Protein AF-A0A831NGS7-F1 (afdb_monomer_lite)

Radius of gyration: 24.62 Å; chains: 1; bounding box: 63×30×90 Å

Foldseek 3Di:
DDDDDDDDDDDDDDDDQDDWDKDWDDDDFDDQDPVLCVVLVDDDVVLVVVLVPDDCQVVLVVLLVVLCVVVVDDDAWDWDADPLDITITHTDRDPVVVVVSVVVVLSSVQSSLQSSLLVLLVVVVWDWDWDWDQDPNDTWIKIWTWHCPDPAFIWIWMWTADSVRDIDIDTDGDQDPVVVSNSVSSSCSSCSSSSHDDDDDDDDDDDDHDDPPHGDDDPPPDD

Secondary structure (DSSP, 8-state):
-----S--------PPPPPPPPP----PPPPP-HHHHHHHT---HHHHHHHHH---HHHHHHHHHHHHHHHT--SSPEEEEETTEEEEE---SSHHHHHHHHHHHHHHHHHHHHHHHHHHHHHTT-EEEEEEEEETTEEEEEEEEEEESSSS-EEEEEEEE-TTS-EEEEEE--S-HHHHHHHHHHHHHHHHHTT-----S-------PPPTT-----SSS--

pLDDT: mean 71.06, std 18.3, range [28.17, 92.5]

Sequence (223 aa):
MPCNIGYKNITRIRVAPKLPQEFKEKVKAPKIDKTLLDNMGVEDTVFIDWLTGLDINPLFEEALNRTLRAIGYTGNAKFQISNGELAIKAQFMTPKEKQQLETAAKNVGERFQIEVLAIIAQLLDYTTMTSNKVI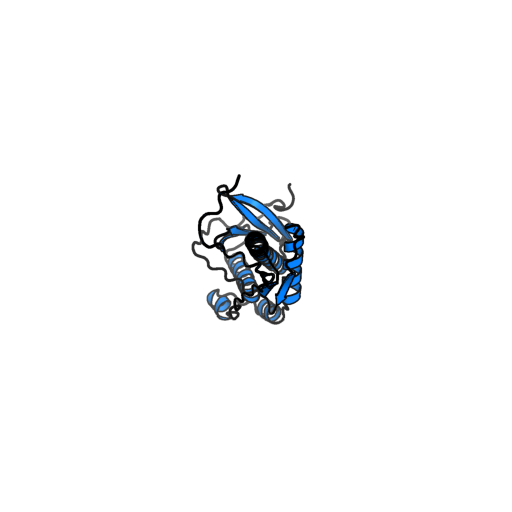GGKKTTIVEGEKNESADVHRYLSVAVGSNGNGVLTFEHFESKSVLKEERAKLMLLAQKFGIKIRFSEEHESGQPIATGVEHHDFLKQR

Structure (mmCIF, N/CA/C/O backbone):
data_AF-A0A831NGS7-F1
#
_entry.id   AF-A0A831NGS7-F1
#
loop_
_atom_site.group_PDB
_atom_site.id
_atom_site.type_symbol
_atom_site.label_atom_id
_atom_site.label_alt_id
_atom_site.label_comp_id
_atom_site.label_asym_id
_atom_site.label_entity_id
_atom_site.label_seq_id
_atom_site.pdbx_PDB_ins_code
_atom_site.Cartn_x
_atom_site.Cartn_y
_atom_site.Cartn_z
_atom_site.occupancy
_atom_site.B_iso_or_equiv
_atom_site.auth_seq_id
_atom_site.auth_comp_id
_atom_site.auth_asym_id
_atom_site.auth_atom_id
_atom_site.pdbx_PDB_model_num
ATOM 1 N N . MET A 1 1 ? -20.033 10.551 65.887 1.00 42.84 1 MET A N 1
ATOM 2 C CA . MET A 1 1 ? -21.466 10.265 65.646 1.00 42.84 1 MET A CA 1
ATOM 3 C C . MET A 1 1 ? -21.934 11.113 64.471 1.00 42.84 1 MET A C 1
ATOM 5 O O . MET A 1 1 ? -21.678 12.310 64.514 1.00 42.84 1 MET A O 1
ATOM 9 N N . PRO A 1 2 ? -22.543 10.550 63.415 1.00 43.62 2 PRO A N 1
ATOM 10 C CA . PRO A 1 2 ? -23.114 11.367 62.348 1.00 43.62 2 PRO A CA 1
ATOM 11 C C . PRO A 1 2 ? -24.380 12.084 62.852 1.00 43.62 2 PRO A C 1
ATOM 13 O O . PRO A 1 2 ? -25.226 11.472 63.500 1.00 43.62 2 PRO A O 1
ATOM 16 N N . CYS A 1 3 ? -24.477 13.387 62.584 1.00 46.12 3 CYS A N 1
ATOM 17 C CA . CYS A 1 3 ? -25.572 14.266 63.003 1.00 46.12 3 CYS A CA 1
ATOM 18 C C . CYS A 1 3 ? -26.795 14.092 62.075 1.00 46.12 3 CYS A C 1
ATOM 20 O O . CYS A 1 3 ? -26.639 14.108 60.855 1.00 46.12 3 CYS A O 1
ATOM 22 N N . ASN A 1 4 ? -27.999 13.919 62.639 1.00 51.66 4 ASN A N 1
ATOM 23 C CA . ASN A 1 4 ? -29.274 13.751 61.919 1.00 51.66 4 ASN A CA 1
ATOM 24 C C . ASN A 1 4 ? -30.192 14.964 62.174 1.00 51.66 4 ASN A C 1
ATOM 26 O O . ASN A 1 4 ? -31.159 14.865 62.926 1.00 51.66 4 ASN A O 1
ATOM 30 N N . ILE A 1 5 ? -29.891 16.115 61.569 1.00 37.97 5 ILE A N 1
ATOM 31 C CA . ILE A 1 5 ? -30.776 17.292 61.592 1.00 37.97 5 ILE A CA 1
ATOM 32 C C . ILE A 1 5 ? -31.193 17.605 60.147 1.00 37.97 5 ILE A C 1
ATOM 34 O O . ILE A 1 5 ? -30.334 17.782 59.287 1.00 37.97 5 ILE A O 1
ATOM 38 N N . GLY A 1 6 ? -32.508 17.648 59.890 1.00 41.44 6 GLY A N 1
ATOM 39 C CA . GLY A 1 6 ? -33.123 17.896 58.574 1.00 41.44 6 GLY A CA 1
ATOM 40 C C . GLY A 1 6 ? -33.794 16.666 57.935 1.00 41.44 6 GLY A C 1
ATOM 41 O O . GLY A 1 6 ? -33.484 15.523 58.271 1.00 41.44 6 GLY A O 1
ATOM 42 N N . TYR A 1 7 ? -34.738 16.895 57.011 1.00 35.06 7 TYR A N 1
ATOM 43 C CA . TYR A 1 7 ? -35.437 15.827 56.281 1.00 35.06 7 TYR A CA 1
ATOM 44 C C . TYR A 1 7 ? -34.467 15.065 55.361 1.00 35.06 7 TYR A C 1
ATOM 46 O O . TYR A 1 7 ? -33.823 15.657 54.496 1.00 35.06 7 TYR A O 1
ATOM 54 N N . LYS A 1 8 ? -34.379 13.739 55.530 1.00 36.81 8 LYS A N 1
ATOM 55 C CA . LYS A 1 8 ? -33.491 12.844 54.773 1.00 36.81 8 LYS A CA 1
ATOM 56 C C . LYS A 1 8 ? -34.321 11.808 54.020 1.00 36.81 8 LYS A C 1
ATOM 58 O O . LYS A 1 8 ? -34.967 10.970 54.639 1.00 36.81 8 LYS A O 1
ATOM 63 N N . ASN A 1 9 ? -34.270 11.837 52.691 1.00 35.12 9 ASN A N 1
ATOM 64 C CA . ASN A 1 9 ? -34.831 10.791 51.838 1.00 35.12 9 ASN A CA 1
ATOM 65 C C . ASN A 1 9 ? -33.675 9.995 51.213 1.00 35.12 9 ASN A C 1
ATOM 67 O O . ASN A 1 9 ? -32.780 10.574 50.601 1.00 35.12 9 ASN A O 1
ATOM 71 N N . ILE A 1 10 ? -33.674 8.674 51.402 1.00 36.69 10 ILE A N 1
ATOM 72 C CA . ILE A 1 10 ? -32.697 7.756 50.809 1.00 36.69 10 ILE A CA 1
ATOM 73 C C . ILE A 1 10 ? -33.458 6.840 49.855 1.00 36.69 10 ILE A C 1
ATOM 75 O O . ILE A 1 10 ? -34.124 5.900 50.282 1.00 36.69 10 ILE A O 1
ATOM 79 N N . THR A 1 11 ? -33.338 7.099 48.556 1.00 28.17 11 THR A N 1
ATOM 80 C CA . THR A 1 11 ? -33.906 6.244 47.509 1.00 28.17 11 THR A CA 1
ATOM 81 C C . THR A 1 11 ? -32.808 5.357 46.927 1.00 28.17 11 THR A C 1
ATOM 83 O O . THR A 1 11 ? -31.783 5.850 46.458 1.00 28.17 11 THR A O 1
ATOM 86 N N . ARG A 1 12 ? -33.007 4.034 46.950 1.00 31.98 12 ARG A N 1
ATOM 87 C CA . ARG A 1 12 ? -32.127 3.088 46.249 1.00 31.98 12 ARG A CA 1
ATOM 88 C C . ARG A 1 12 ? -32.504 3.069 44.771 1.00 31.98 12 ARG A C 1
ATOM 90 O O . ARG A 1 12 ? -33.565 2.570 44.414 1.00 31.98 12 ARG A O 1
ATOM 97 N N . ILE A 1 13 ? -31.631 3.604 43.923 1.00 28.88 13 ILE A N 1
ATOM 98 C CA . ILE A 1 13 ? -31.778 3.545 42.465 1.00 28.88 13 ILE A CA 1
ATOM 99 C C . ILE A 1 13 ? -31.052 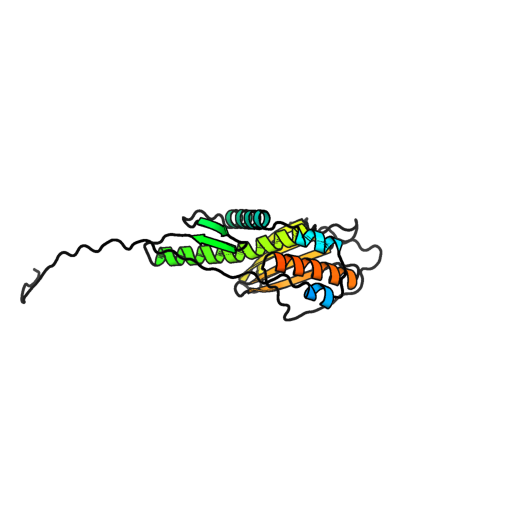2.319 41.900 1.00 28.88 13 ILE A C 1
ATOM 101 O O . ILE A 1 13 ? -30.000 1.922 42.402 1.00 28.88 13 ILE A O 1
ATOM 105 N N . ARG A 1 14 ? -31.595 1.733 40.829 1.00 28.81 14 ARG A N 1
ATOM 106 C CA . ARG A 1 14 ? -30.925 0.708 40.019 1.00 28.81 14 ARG A CA 1
ATOM 107 C C . ARG A 1 14 ? -30.572 1.337 38.673 1.00 28.81 14 ARG A C 1
ATOM 109 O O . ARG A 1 14 ? -31.456 1.580 37.860 1.00 28.81 14 ARG A O 1
ATOM 116 N N . VAL A 1 15 ? -29.293 1.640 38.458 1.00 32.75 15 VAL A N 1
ATOM 117 C CA . VAL A 1 15 ? -28.801 2.160 37.173 1.00 32.75 15 VAL A CA 1
ATOM 118 C C . VAL A 1 15 ? -28.692 0.981 36.207 1.00 32.75 15 VAL A C 1
ATOM 120 O O . VAL A 1 15 ? -27.969 0.026 36.485 1.00 32.75 15 VAL A O 1
ATOM 123 N N . ALA A 1 16 ? -29.442 1.011 35.103 1.00 31.41 16 ALA A N 1
ATOM 124 C CA . ALA A 1 16 ? -29.329 -0.012 34.067 1.00 31.41 16 ALA A CA 1
ATOM 125 C C . ALA A 1 16 ? -27.914 0.022 33.445 1.00 31.41 16 ALA A C 1
ATOM 127 O O . ALA A 1 16 ? -27.380 1.115 33.231 1.00 31.41 16 ALA A O 1
ATOM 128 N N . PRO A 1 17 ? -27.286 -1.135 33.157 1.00 35.12 17 PRO A N 1
ATOM 129 C CA . PRO A 1 17 ? -26.000 -1.162 32.467 1.00 35.12 17 PRO A CA 1
ATOM 130 C C . PRO A 1 17 ? -26.129 -0.479 31.099 1.00 35.12 17 PRO A C 1
ATOM 132 O O . PRO A 1 17 ? -27.114 -0.683 30.386 1.00 35.12 17 PRO A O 1
ATOM 135 N N . LYS A 1 18 ? -25.149 0.360 30.737 1.00 36.28 18 LYS A N 1
ATOM 136 C CA . LYS A 1 18 ? -25.119 1.013 29.421 1.00 36.28 18 LYS A CA 1
ATOM 137 C C . LYS A 1 18 ? -25.029 -0.063 28.339 1.00 36.28 18 LYS A C 1
ATOM 139 O O . LYS A 1 18 ? -24.119 -0.888 28.370 1.00 36.28 18 LYS A O 1
ATOM 144 N N . LEU A 1 19 ? -25.972 -0.049 27.399 1.00 39.16 19 LEU A N 1
ATOM 145 C CA . LEU A 1 19 ? -25.942 -0.932 26.237 1.00 39.16 19 LEU A CA 1
ATOM 146 C C . LEU A 1 19 ? -24.719 -0.599 25.360 1.00 39.16 19 LEU A C 1
ATOM 148 O O . LEU A 1 19 ? -24.400 0.588 25.213 1.00 39.16 19 LEU A O 1
ATOM 152 N N . PRO A 1 20 ? -24.047 -1.605 24.770 1.00 38.72 20 PRO A N 1
ATOM 153 C CA . PRO A 1 20 ? -22.951 -1.380 23.835 1.00 38.72 20 PRO A CA 1
ATOM 154 C C . PRO A 1 20 ? -23.382 -0.484 22.669 1.00 38.72 20 PRO A C 1
ATOM 156 O O . PRO A 1 20 ? -24.440 -0.695 22.078 1.00 38.72 20 PRO A O 1
ATOM 159 N N . GLN A 1 21 ? -22.557 0.505 22.328 1.00 40.50 21 GLN A N 1
ATOM 160 C CA . GLN A 1 21 ? -22.780 1.390 21.182 1.00 40.50 21 GLN A CA 1
ATOM 161 C C . GLN A 1 21 ? -21.911 0.941 20.000 1.00 40.50 21 GLN A C 1
ATOM 163 O O . GLN A 1 21 ? -20.740 0.614 20.186 1.00 40.50 21 GLN A O 1
ATOM 168 N N . GLU A 1 22 ? -22.474 0.921 18.788 1.00 42.72 22 GLU A N 1
ATOM 169 C CA . GLU A 1 22 ? -21.745 0.570 17.562 1.00 42.72 22 GLU A CA 1
ATOM 170 C C . GLU A 1 22 ? -21.079 1.804 16.934 1.00 42.72 22 GLU A C 1
ATOM 172 O O . GLU A 1 22 ? -21.718 2.839 16.749 1.00 42.72 22 GLU A O 1
ATOM 177 N N . PHE A 1 23 ? -19.811 1.673 16.543 1.00 42.44 23 PHE A N 1
ATOM 178 C CA . PHE A 1 23 ? -19.105 2.630 15.687 1.00 42.44 23 PHE A CA 1
ATOM 179 C C . PHE A 1 23 ? -19.137 2.135 14.232 1.00 42.44 23 PHE A C 1
ATOM 181 O O . PHE A 1 23 ? -18.834 0.968 13.978 1.00 42.44 23 PHE A O 1
ATOM 188 N N . LYS A 1 24 ? -19.536 2.992 13.282 1.00 41.84 24 LYS A N 1
ATOM 189 C CA . LYS A 1 24 ? -19.593 2.696 11.838 1.00 41.84 24 LYS A CA 1
ATOM 190 C C 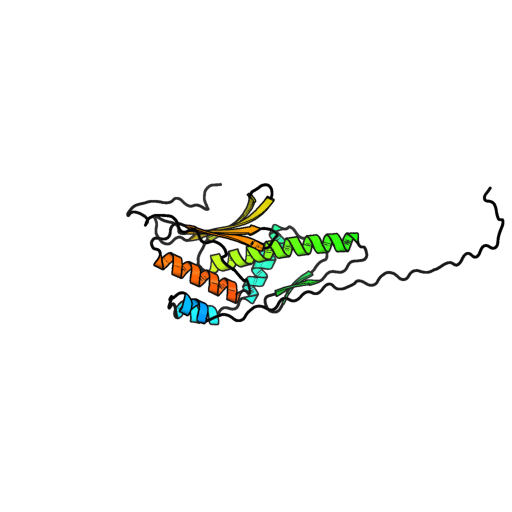. LYS A 1 24 ? -19.193 3.942 11.046 1.00 41.84 24 LYS A C 1
ATOM 192 O O . LYS A 1 24 ? -19.867 4.962 11.147 1.00 41.84 24 LYS A O 1
ATOM 197 N N . GLU A 1 25 ? -18.161 3.835 10.218 1.00 36.03 25 GLU A N 1
ATOM 198 C CA . GLU A 1 25 ? -17.715 4.877 9.283 1.00 36.03 25 GLU A CA 1
ATOM 199 C C . GLU A 1 25 ? -17.673 4.284 7.860 1.00 36.03 25 GLU A C 1
ATOM 201 O O . GLU A 1 25 ? -17.455 3.080 7.713 1.00 36.03 25 GLU A O 1
ATOM 206 N N . LYS A 1 26 ? -17.971 5.084 6.825 1.00 30.75 26 LYS A N 1
ATOM 207 C CA . LYS A 1 26 ? -17.948 4.675 5.404 1.00 30.75 26 LYS A CA 1
ATOM 208 C C . LYS A 1 26 ? -17.364 5.794 4.544 1.00 30.75 26 LYS A C 1
ATOM 210 O O . LYS A 1 26 ? -17.831 6.930 4.649 1.00 30.75 26 LYS A O 1
ATOM 215 N N . VAL A 1 27 ? -16.419 5.481 3.661 1.00 33.22 27 VAL A N 1
ATOM 216 C CA . VAL A 1 27 ? -15.752 6.454 2.777 1.00 33.22 27 VAL A CA 1
ATOM 217 C C . VAL A 1 27 ? -15.750 5.927 1.345 1.00 33.22 27 VAL A C 1
ATOM 219 O O . VAL A 1 27 ? -14.920 5.103 0.987 1.00 33.22 27 VAL A O 1
ATOM 222 N N . LYS A 1 28 ? -16.638 6.463 0.495 1.00 28.70 28 LYS A N 1
ATOM 223 C CA . LYS A 1 28 ? -16.788 6.005 -0.897 1.00 28.70 28 LYS A CA 1
ATOM 224 C C . LYS A 1 28 ? -15.479 6.104 -1.693 1.00 28.70 28 LYS A C 1
ATOM 226 O O . LYS A 1 28 ? -14.917 7.196 -1.834 1.00 28.70 28 LYS A O 1
ATOM 231 N N . ALA A 1 29 ? -15.091 4.996 -2.324 1.00 33.22 29 ALA A N 1
ATOM 232 C CA . ALA A 1 29 ? -14.029 4.965 -3.326 1.00 33.22 29 ALA A CA 1
ATOM 233 C C . ALA A 1 29 ? -14.385 5.837 -4.561 1.00 33.22 29 ALA A C 1
ATOM 235 O O . ALA A 1 29 ? -15.543 5.857 -4.997 1.00 33.22 29 ALA A O 1
ATOM 236 N N . PRO A 1 30 ? -13.429 6.600 -5.128 1.00 33.94 30 PRO A N 1
ATOM 237 C CA . PRO A 1 30 ? -13.630 7.355 -6.365 1.00 33.94 30 PRO A CA 1
ATOM 238 C C . PRO A 1 30 ? -13.730 6.430 -7.592 1.00 33.94 30 PRO A C 1
ATOM 240 O O . PRO A 1 30 ? -13.204 5.323 -7.594 1.00 33.94 30 PRO A O 1
ATOM 243 N N . LYS A 1 31 ? -14.380 6.902 -8.665 1.00 39.19 31 LYS A N 1
ATOM 244 C CA . LYS A 1 31 ? -14.377 6.216 -9.970 1.00 39.19 31 LYS A CA 1
ATOM 245 C C . LYS A 1 31 ? -12.957 6.221 -10.555 1.00 39.19 31 LYS A C 1
ATOM 247 O O . LYS A 1 31 ? -12.273 7.231 -10.409 1.00 39.19 31 LYS A O 1
ATOM 252 N N . ILE A 1 32 ? -12.545 5.125 -11.200 1.00 43.34 32 ILE A N 1
ATOM 253 C CA . ILE A 1 32 ? -11.282 5.012 -11.955 1.00 43.34 32 ILE A CA 1
ATOM 254 C C . ILE A 1 32 ? -11.320 5.997 -13.122 1.00 43.34 32 ILE A C 1
ATOM 256 O O . ILE A 1 32 ? -12.324 6.065 -13.833 1.00 43.34 32 ILE A O 1
ATOM 260 N N . ASP A 1 33 ? -10.255 6.770 -13.297 1.00 49.56 33 ASP A N 1
ATOM 261 C CA . ASP A 1 33 ? -10.209 7.874 -14.242 1.00 49.56 33 ASP A CA 1
ATOM 262 C C . ASP A 1 33 ? -9.416 7.451 -15.484 1.00 49.56 33 ASP A C 1
ATOM 264 O O . ASP A 1 33 ? -8.189 7.500 -15.489 1.00 49.56 33 ASP A O 1
ATOM 268 N N . LYS A 1 34 ? -10.117 7.019 -16.544 1.00 45.62 34 LYS A N 1
ATOM 269 C CA . LYS A 1 34 ? -9.506 6.758 -17.865 1.00 45.62 34 LYS A CA 1
ATOM 270 C C . LYS A 1 34 ? -8.738 7.979 -18.384 1.00 45.62 34 LYS A C 1
ATOM 272 O O . LYS A 1 34 ? -7.679 7.822 -18.976 1.00 45.62 34 LYS A O 1
ATOM 277 N N . THR A 1 35 ? -9.214 9.182 -18.059 1.00 50.31 35 THR A N 1
ATOM 278 C CA . THR A 1 35 ? -8.573 10.449 -18.421 1.00 50.31 35 THR A CA 1
ATOM 279 C C . THR A 1 35 ? -7.187 10.607 -17.790 1.00 50.31 35 THR A C 1
ATOM 281 O O . THR A 1 35 ? -6.396 11.401 -18.280 1.00 50.31 35 THR A O 1
ATOM 284 N N . 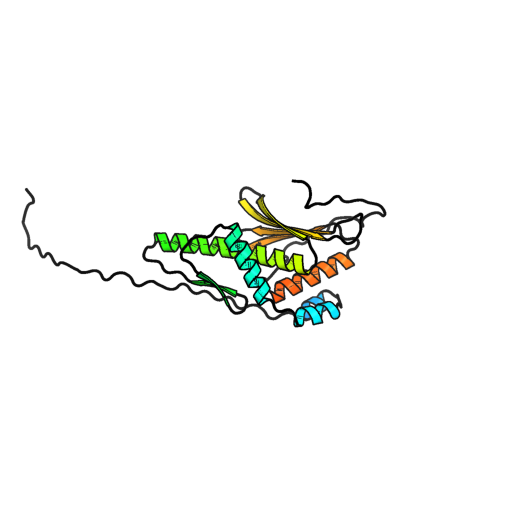LEU A 1 36 ? -6.850 9.865 -16.726 1.00 51.97 36 LEU A N 1
ATOM 285 C CA . LEU A 1 36 ? -5.547 9.966 -16.071 1.00 51.97 36 LEU A CA 1
ATOM 286 C C . LEU A 1 36 ? -4.412 9.414 -16.950 1.00 51.97 36 LEU A C 1
ATOM 288 O O . LEU A 1 36 ? -3.367 10.050 -17.030 1.00 51.97 36 LEU A O 1
ATOM 292 N N . LEU A 1 37 ? -4.619 8.292 -17.654 1.00 52.00 37 LEU A N 1
ATOM 293 C CA . LEU A 1 37 ? -3.633 7.783 -18.620 1.00 52.00 37 LEU A CA 1
ATOM 294 C C . LEU A 1 37 ? -3.518 8.664 -19.849 1.00 52.00 37 LEU A C 1
ATOM 296 O O . LEU A 1 37 ? -2.405 8.967 -20.273 1.00 52.00 37 LEU A O 1
ATOM 300 N N . ASP A 1 38 ? -4.660 9.104 -20.372 1.00 49.34 38 ASP A N 1
ATOM 301 C CA . ASP A 1 38 ? -4.710 9.970 -21.546 1.00 49.34 38 ASP A CA 1
ATOM 302 C C . ASP A 1 38 ? -3.995 11.303 -21.249 1.00 49.34 38 ASP A C 1
ATOM 304 O O . ASP A 1 38 ? -3.183 11.772 -22.045 1.00 49.34 38 ASP A O 1
ATOM 308 N N . ASN A 1 39 ? -4.185 11.864 -20.045 1.00 54.03 39 ASN A N 1
ATOM 309 C CA . ASN A 1 39 ? -3.465 13.051 -19.563 1.00 54.03 39 ASN A CA 1
ATOM 310 C C . ASN A 1 39 ? -1.970 12.783 -19.307 1.00 54.03 39 ASN A C 1
ATOM 312 O O . ASN A 1 39 ? -1.152 13.702 -19.394 1.00 54.03 39 ASN A O 1
ATOM 316 N N . MET A 1 40 ? -1.595 11.541 -18.985 1.00 51.91 40 MET A N 1
ATOM 317 C CA . MET A 1 40 ? -0.199 11.122 -18.836 1.00 51.91 40 MET A CA 1
ATOM 318 C C . MET A 1 40 ? 0.448 10.724 -20.174 1.00 51.91 40 MET A C 1
ATOM 320 O O . MET A 1 40 ? 1.674 10.615 -20.226 1.00 51.91 40 MET A O 1
ATOM 324 N N . GLY A 1 41 ? -0.313 10.590 -21.264 1.00 52.25 41 GLY A N 1
ATOM 325 C CA . GLY A 1 41 ? 0.186 10.219 -22.592 1.00 52.25 41 GLY A CA 1
ATOM 326 C C . GLY A 1 41 ? 0.823 8.827 -22.644 1.00 52.25 41 GLY A C 1
ATOM 327 O O . GLY A 1 41 ? 1.820 8.652 -23.341 1.00 52.25 41 GLY A O 1
ATOM 328 N N . VAL A 1 42 ? 0.311 7.877 -21.853 1.00 59.53 42 VAL A N 1
ATOM 329 C CA . VAL A 1 42 ? 0.802 6.490 -21.773 1.00 59.53 42 VAL A CA 1
ATOM 330 C C . VAL A 1 42 ? -0.310 5.552 -22.242 1.00 59.53 42 VAL A C 1
ATOM 332 O O . VAL A 1 42 ? -1.327 5.415 -21.566 1.00 59.53 42 VAL A O 1
ATOM 335 N N . GLU A 1 43 ? -0.112 4.896 -23.385 1.00 61.66 43 GLU A N 1
ATOM 336 C CA . GLU A 1 43 ? -1.047 3.909 -23.935 1.00 61.66 43 GLU A CA 1
ATOM 337 C C . GLU A 1 43 ? -0.543 2.483 -23.656 1.00 61.66 43 GLU A C 1
ATOM 339 O O . GLU A 1 43 ? 0.158 1.889 -24.470 1.00 61.66 43 GLU A O 1
ATOM 344 N N . ASP A 1 44 ? -0.903 1.920 -22.497 1.00 76.00 44 ASP A N 1
ATOM 345 C CA . ASP A 1 44 ? -0.711 0.493 -22.189 1.00 76.00 44 ASP A CA 1
ATOM 346 C C . ASP A 1 44 ? -2.078 -0.201 -22.095 1.00 76.00 44 ASP A C 1
ATOM 348 O O . ASP A 1 44 ? -2.694 -0.327 -21.031 1.00 76.00 44 ASP A O 1
ATOM 352 N N . THR A 1 45 ? -2.595 -0.594 -23.259 1.00 78.69 45 THR A N 1
ATOM 353 C CA . THR A 1 45 ? -3.918 -1.221 -23.396 1.00 78.69 45 THR A CA 1
ATOM 354 C C . THR A 1 45 ? -3.990 -2.578 -22.698 1.00 78.69 45 THR A C 1
ATOM 356 O O . THR A 1 45 ? -5.012 -2.893 -22.090 1.00 78.69 45 THR A O 1
ATOM 359 N N . VAL A 1 46 ? -2.891 -3.339 -22.693 1.00 84.50 46 VAL A N 1
ATOM 360 C CA . VAL A 1 46 ? -2.797 -4.641 -22.018 1.00 84.50 46 VAL A CA 1
ATOM 361 C C . VAL A 1 46 ? -2.917 -4.470 -20.506 1.00 84.50 46 VAL A C 1
ATOM 363 O O . VAL A 1 46 ? -3.709 -5.168 -19.867 1.00 84.50 46 VAL A O 1
ATOM 366 N N . PHE A 1 47 ? -2.188 -3.512 -19.928 1.00 83.94 47 PHE A N 1
ATOM 367 C CA . PHE A 1 47 ? -2.289 -3.198 -18.504 1.00 83.94 47 PHE A CA 1
ATOM 368 C C . PHE A 1 47 ? -3.693 -2.727 -18.122 1.00 83.94 47 PHE A C 1
ATOM 370 O O . PHE A 1 47 ? -4.207 -3.103 -17.069 1.00 83.94 47 PHE A O 1
ATOM 377 N N . ILE A 1 48 ? -4.344 -1.932 -18.973 1.00 81.31 48 ILE A N 1
ATOM 378 C CA . ILE A 1 48 ? -5.693 -1.425 -18.703 1.00 81.31 48 ILE A CA 1
ATOM 379 C C . ILE A 1 48 ? -6.750 -2.523 -18.717 1.00 81.31 48 ILE A C 1
ATOM 381 O O . ILE A 1 48 ? -7.621 -2.547 -17.838 1.00 81.31 48 ILE A O 1
ATOM 385 N N . ASP A 1 49 ? -6.672 -3.442 -19.671 1.00 82.75 49 ASP A N 1
ATOM 386 C CA . ASP A 1 49 ? -7.585 -4.579 -19.734 1.00 82.75 49 ASP A CA 1
ATOM 387 C C . ASP A 1 49 ? -7.387 -5.499 -18.522 1.00 82.75 49 ASP A C 1
ATOM 389 O O . ASP A 1 49 ? -8.360 -5.869 -17.853 1.00 82.75 49 ASP A O 1
ATOM 393 N N . TRP A 1 50 ? -6.130 -5.771 -18.154 1.00 88.62 50 TRP A N 1
ATOM 394 C CA . TRP A 1 50 ? -5.794 -6.502 -16.932 1.00 88.62 50 TRP A CA 1
ATOM 395 C C . TRP A 1 50 ? -6.332 -5.806 -15.669 1.00 88.62 50 TRP A C 1
ATOM 397 O O . TRP A 1 50 ? -7.025 -6.428 -14.861 1.00 88.62 50 TRP A O 1
ATOM 407 N N . LEU A 1 51 ? -6.103 -4.497 -15.519 1.00 86.00 51 LEU A N 1
ATOM 408 C CA . LEU A 1 51 ? -6.561 -3.701 -14.375 1.00 86.00 51 LEU A CA 1
ATOM 409 C C . LEU A 1 51 ? -8.091 -3.678 -14.264 1.00 86.00 51 LEU A C 1
ATOM 411 O O . LEU A 1 51 ? -8.660 -3.647 -13.164 1.00 86.00 51 LEU A O 1
ATOM 415 N N . THR A 1 52 ? -8.783 -3.682 -15.403 1.00 82.62 52 THR A N 1
ATOM 416 C CA . THR A 1 52 ? -10.245 -3.736 -15.449 1.00 82.62 52 THR A CA 1
ATOM 417 C C . THR A 1 52 ? -10.748 -5.058 -14.871 1.00 82.62 52 THR A C 1
ATOM 419 O O . THR A 1 52 ? -11.646 -5.034 -14.024 1.00 82.62 52 THR A O 1
ATOM 422 N N . GLY A 1 53 ? -10.119 -6.175 -15.250 1.00 84.94 53 GLY A N 1
ATOM 423 C CA . GLY A 1 53 ? -10.435 -7.520 -14.761 1.00 84.94 53 GLY A CA 1
ATOM 424 C C . GLY A 1 53 ? -9.929 -7.853 -13.351 1.00 84.94 53 GLY A C 1
ATOM 425 O O . GLY A 1 53 ? -10.382 -8.839 -12.774 1.00 84.94 53 GLY A O 1
ATOM 426 N N . LEU A 1 54 ? -9.028 -7.050 -12.774 1.00 85.94 54 LEU A N 1
ATOM 427 C CA . LEU A 1 54 ? -8.448 -7.299 -11.451 1.00 85.94 54 LEU A CA 1
ATOM 428 C C . LEU A 1 54 ? -9.503 -7.249 -10.327 1.00 85.94 54 LEU A C 1
ATOM 430 O O . LEU A 1 54 ? -10.106 -6.195 -10.078 1.00 85.94 54 LEU A O 1
ATOM 434 N N . ASP A 1 55 ? -9.666 -8.369 -9.610 1.00 86.62 55 ASP A N 1
ATOM 435 C CA . ASP A 1 55 ? -10.412 -8.443 -8.348 1.00 86.62 55 ASP A CA 1
ATOM 436 C C . ASP A 1 55 ? -9.511 -8.049 -7.170 1.00 86.62 55 ASP A C 1
ATOM 438 O O . ASP A 1 55 ? -8.502 -8.687 -6.876 1.00 86.62 55 ASP A O 1
ATOM 442 N N . ILE A 1 56 ? -9.896 -6.974 -6.488 1.00 85.06 56 ILE A N 1
ATOM 443 C CA . ILE A 1 56 ? -9.128 -6.371 -5.397 1.00 85.06 56 ILE A CA 1
ATOM 444 C C . ILE A 1 56 ? -9.540 -6.875 -4.012 1.00 85.06 56 ILE A C 1
ATOM 446 O O . ILE A 1 56 ? -8.841 -6.596 -3.040 1.00 85.06 56 ILE A O 1
ATOM 450 N N . ASN A 1 57 ? -10.655 -7.602 -3.877 1.00 86.38 57 ASN A N 1
ATOM 451 C CA . ASN A 1 57 ? -11.130 -8.020 -2.553 1.00 86.38 57 ASN A CA 1
ATOM 452 C C . ASN A 1 57 ? -10.149 -8.964 -1.835 1.00 86.38 57 ASN A C 1
ATOM 454 O O . ASN A 1 57 ? -9.816 -8.669 -0.685 1.00 86.38 57 ASN A O 1
ATOM 458 N N . PRO A 1 58 ? -9.601 -10.013 -2.486 1.00 88.62 58 PRO A N 1
ATOM 459 C CA . PRO A 1 58 ? -8.613 -10.883 -1.842 1.00 88.62 58 PRO A CA 1
ATOM 460 C C . PRO A 1 58 ? -7.346 -10.121 -1.431 1.00 88.62 58 PRO A C 1
ATOM 462 O O . PRO A 1 58 ? -6.713 -10.425 -0.423 1.00 88.62 58 PRO A O 1
ATOM 465 N N . LEU A 1 59 ? -6.996 -9.086 -2.196 1.00 89.81 59 LEU A N 1
ATOM 466 C CA . LEU A 1 59 ? -5.827 -8.247 -1.955 1.00 89.81 59 LEU A CA 1
ATOM 467 C C . LEU A 1 59 ? -6.029 -7.336 -0.738 1.00 89.81 59 LEU A C 1
ATOM 469 O O . LEU A 1 59 ? -5.130 -7.193 0.087 1.00 89.81 59 LEU A O 1
ATOM 473 N N . PHE A 1 60 ? -7.227 -6.779 -0.555 1.00 85.38 60 PHE A N 1
ATOM 474 C CA . PHE A 1 60 ? -7.561 -6.062 0.675 1.00 85.38 60 PHE A CA 1
ATOM 475 C C . PHE A 1 60 ? -7.580 -6.971 1.906 1.00 85.38 60 PHE A C 1
ATOM 477 O O . PHE A 1 60 ? -7.145 -6.551 2.979 1.00 85.38 60 PHE A O 1
ATOM 484 N N . GLU A 1 61 ? -8.070 -8.203 1.779 1.00 89.12 61 GLU A N 1
ATOM 485 C CA . GLU A 1 61 ? -8.039 -9.169 2.882 1.00 89.12 61 GLU A CA 1
ATOM 486 C C . GLU A 1 61 ? -6.602 -9.517 3.277 1.00 89.12 61 GLU A C 1
ATOM 488 O O . GLU A 1 61 ? -6.270 -9.516 4.464 1.00 89.12 61 GLU A O 1
ATOM 493 N N . GLU A 1 62 ? -5.720 -9.716 2.298 1.00 90.19 62 GLU A N 1
ATOM 494 C CA . GLU A 1 62 ? -4.297 -9.934 2.549 1.00 90.19 62 GLU A CA 1
ATOM 495 C C . GLU A 1 62 ? -3.635 -8.713 3.210 1.00 90.19 62 GLU A C 1
ATOM 497 O O . GLU A 1 62 ? -2.921 -8.866 4.205 1.00 90.19 62 GLU A O 1
ATOM 502 N N . ALA A 1 63 ? -3.926 -7.488 2.754 1.00 88.19 63 ALA A N 1
ATOM 503 C CA . ALA A 1 63 ? -3.431 -6.269 3.403 1.00 88.19 63 ALA A CA 1
ATOM 504 C C . ALA A 1 63 ? -3.889 -6.168 4.868 1.00 88.19 63 ALA A C 1
ATOM 506 O O . ALA A 1 63 ? -3.108 -5.796 5.753 1.00 88.19 63 ALA A O 1
ATOM 507 N N . LEU A 1 64 ? -5.144 -6.532 5.151 1.00 89.50 64 LEU A N 1
ATOM 508 C CA . LEU A 1 64 ? -5.672 -6.568 6.511 1.00 89.50 64 LEU A CA 1
ATOM 509 C C . LEU A 1 64 ? -4.968 -7.638 7.356 1.00 89.50 64 LEU A C 1
ATOM 511 O O . LEU A 1 64 ? -4.563 -7.355 8.485 1.00 89.50 64 LEU A O 1
ATOM 515 N N . ASN A 1 65 ? -4.753 -8.835 6.811 1.00 92.50 65 ASN A N 1
ATOM 516 C CA . ASN A 1 65 ? -4.041 -9.914 7.496 1.00 92.50 65 ASN A CA 1
ATOM 517 C C . ASN A 1 65 ? -2.606 -9.510 7.862 1.00 92.50 65 ASN A C 1
ATOM 519 O O . ASN A 1 65 ? -2.189 -9.690 9.013 1.00 92.50 65 ASN A O 1
ATOM 523 N N . ARG A 1 66 ? -1.863 -8.907 6.922 1.00 91.19 66 ARG A N 1
ATOM 524 C CA . ARG A 1 66 ? -0.515 -8.364 7.167 1.00 91.19 66 ARG A CA 1
ATOM 525 C C . ARG A 1 66 ? -0.534 -7.293 8.252 1.00 91.19 66 ARG A C 1
ATOM 527 O O . ARG A 1 66 ? 0.285 -7.331 9.170 1.00 91.19 66 ARG A O 1
ATOM 534 N N . THR A 1 67 ? -1.519 -6.399 8.202 1.00 89.38 67 THR A N 1
ATOM 535 C CA . THR A 1 67 ? -1.701 -5.322 9.181 1.00 89.38 67 THR A CA 1
ATOM 536 C C . THR A 1 67 ? -1.916 -5.854 10.595 1.00 89.38 67 THR A C 1
ATOM 538 O O . THR A 1 67 ? -1.200 -5.467 11.522 1.00 89.38 67 THR A O 1
ATOM 541 N N . LEU A 1 68 ? -2.884 -6.756 10.776 1.00 91.38 68 LEU A N 1
ATOM 542 C CA . LEU A 1 68 ? -3.222 -7.305 12.090 1.00 91.38 68 LEU A CA 1
ATOM 543 C C . LEU A 1 68 ? -2.056 -8.105 12.679 1.00 91.38 68 LEU A C 1
ATOM 545 O O . LEU A 1 68 ? -1.778 -7.985 13.875 1.00 91.38 68 LEU A O 1
ATOM 549 N N . ARG A 1 69 ? -1.333 -8.856 11.835 1.00 91.62 69 ARG A N 1
ATOM 550 C CA . ARG A 1 69 ? -0.123 -9.588 12.229 1.00 91.62 69 ARG A CA 1
ATOM 551 C C . ARG A 1 69 ? 0.995 -8.642 12.666 1.00 91.62 69 ARG A C 1
ATOM 553 O O . ARG A 1 69 ? 1.581 -8.861 13.720 1.00 91.62 69 ARG A O 1
ATOM 560 N N . ALA A 1 70 ? 1.268 -7.588 11.896 1.00 89.31 70 ALA A N 1
ATOM 561 C CA . ALA A 1 70 ? 2.324 -6.622 12.199 1.00 89.31 70 ALA A CA 1
ATOM 562 C C . ALA A 1 70 ? 2.054 -5.824 13.486 1.00 89.31 70 ALA A C 1
ATOM 564 O O . ALA A 1 70 ? 2.987 -5.482 14.210 1.00 89.31 70 ALA A O 1
ATOM 565 N N . ILE A 1 71 ? 0.784 -5.528 13.778 1.00 87.00 71 ILE A N 1
ATOM 566 C CA . ILE A 1 71 ? 0.377 -4.817 14.999 1.00 87.00 71 ILE A CA 1
ATOM 567 C C . ILE A 1 71 ? 0.306 -5.760 16.210 1.00 87.00 71 ILE A C 1
ATOM 569 O O . ILE A 1 71 ? 0.391 -5.298 17.347 1.00 87.00 71 ILE A O 1
ATOM 573 N N . GLY A 1 72 ? 0.150 -7.069 15.993 1.00 86.88 72 GLY A N 1
ATOM 574 C CA . GLY A 1 72 ? -0.103 -8.026 17.070 1.00 86.88 72 GLY A CA 1
ATOM 575 C C . GLY A 1 72 ? -1.443 -7.761 17.762 1.00 86.88 72 GLY A C 1
ATOM 576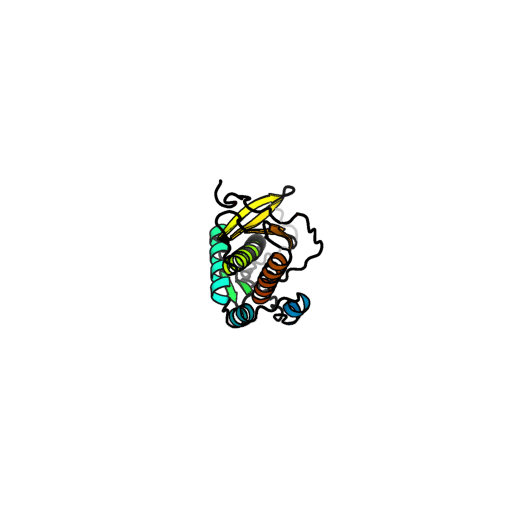 O O . GLY A 1 72 ? -1.543 -7.849 18.986 1.00 86.88 72 GLY A O 1
ATOM 577 N N . TYR A 1 73 ? -2.467 -7.365 16.996 1.00 84.06 73 TYR A N 1
ATOM 578 C CA . TYR A 1 73 ? -3.762 -6.998 17.565 1.00 84.06 73 TYR A CA 1
ATOM 579 C C . TYR A 1 73 ? -4.462 -8.214 18.190 1.00 84.06 73 TYR A C 1
ATOM 581 O O . TYR A 1 73 ? -4.746 -9.197 17.512 1.00 84.06 73 TYR A O 1
ATOM 589 N N . THR A 1 74 ? -4.787 -8.119 19.481 1.00 81.81 74 THR A N 1
ATOM 590 C CA . THR A 1 74 ? -5.469 -9.169 20.267 1.00 81.81 74 THR A CA 1
ATOM 591 C C . THR A 1 74 ? -6.750 -8.669 20.945 1.00 81.81 74 THR A C 1
ATOM 593 O O . THR A 1 74 ? -7.301 -9.332 21.822 1.00 81.81 74 THR A O 1
ATOM 596 N N . GLY A 1 75 ? -7.222 -7.476 20.574 1.00 79.62 75 GLY A N 1
ATOM 597 C CA . GLY A 1 75 ? -8.407 -6.872 21.177 1.00 79.62 75 GLY A CA 1
ATOM 598 C C . GLY A 1 75 ? -9.729 -7.455 20.663 1.00 79.62 75 GLY A C 1
ATOM 599 O O . GLY A 1 75 ? -9.771 -8.382 19.860 1.00 79.62 75 GLY A O 1
ATOM 600 N N . ASN A 1 76 ? -10.838 -6.883 21.132 1.00 82.31 76 ASN A N 1
ATOM 601 C CA . ASN A 1 76 ? -12.198 -7.347 20.838 1.00 82.31 76 ASN A CA 1
ATOM 602 C C . ASN A 1 76 ? -12.841 -6.705 19.590 1.00 82.31 76 ASN A C 1
ATOM 604 O O . ASN A 1 76 ? -14.001 -6.998 19.288 1.00 82.31 76 ASN A O 1
ATOM 608 N N . ALA A 1 77 ? -12.138 -5.821 18.878 1.00 85.31 77 ALA A N 1
ATOM 609 C CA . ALA A 1 77 ? -12.629 -5.248 17.632 1.00 85.31 77 ALA A CA 1
ATOM 610 C C . ALA A 1 77 ? -12.515 -6.267 16.496 1.00 85.31 77 ALA A C 1
ATOM 612 O O . ALA A 1 77 ? -11.483 -6.905 16.299 1.00 85.31 77 ALA A O 1
ATOM 613 N N . LYS A 1 78 ? -13.586 -6.382 15.717 1.00 87.94 78 LYS A N 1
ATOM 614 C CA . LYS A 1 78 ? -13.615 -7.136 14.469 1.00 87.94 78 LYS A CA 1
ATOM 615 C C . LYS A 1 78 ? -13.307 -6.192 13.317 1.00 87.94 78 LYS A C 1
ATOM 617 O O . LYS A 1 78 ? -14.043 -5.228 13.097 1.00 87.94 78 LYS A O 1
ATOM 622 N N . PHE A 1 79 ? -12.246 -6.503 12.587 1.00 87.75 79 PHE A N 1
ATOM 623 C CA . PHE A 1 79 ? -11.870 -5.837 11.347 1.00 87.75 79 PHE A CA 1
ATOM 624 C C . PHE A 1 79 ? -12.290 -6.715 10.173 1.00 87.75 79 PHE A C 1
ATOM 626 O O . PHE A 1 79 ? -12.071 -7.924 10.203 1.00 87.75 79 PHE A O 1
ATOM 633 N N . GLN A 1 80 ? -12.919 -6.125 9.165 1.00 88.62 80 GLN A N 1
ATOM 634 C CA . GLN A 1 80 ? -13.358 -6.838 7.967 1.00 88.62 80 GLN A CA 1
ATOM 635 C C . GLN A 1 80 ? -13.301 -5.913 6.754 1.00 88.62 80 GLN A C 1
ATOM 637 O O . GLN A 1 80 ? -13.506 -4.706 6.892 1.00 88.62 80 GLN A O 1
ATOM 642 N N . ILE A 1 81 ? -13.097 -6.478 5.567 1.00 82.12 81 ILE A N 1
ATOM 643 C CA . ILE A 1 81 ? -13.249 -5.743 4.311 1.00 82.12 81 ILE A CA 1
ATOM 644 C C . ILE A 1 81 ? -14.716 -5.792 3.886 1.00 82.12 81 ILE A C 1
ATOM 646 O O . ILE A 1 81 ? -15.372 -6.828 3.961 1.00 82.12 81 ILE A O 1
ATOM 650 N N . SER A 1 82 ? -15.267 -4.652 3.484 1.00 77.56 82 SER A N 1
ATOM 651 C CA . SER A 1 82 ? -16.636 -4.538 2.990 1.00 77.56 82 SER A CA 1
ATOM 652 C C . SER A 1 82 ? -16.660 -3.537 1.846 1.00 77.56 82 SER A C 1
ATOM 654 O O . SER A 1 82 ? -16.440 -2.353 2.073 1.00 77.56 82 SER A O 1
ATOM 656 N N . ASN A 1 83 ? -16.978 -3.991 0.632 1.00 71.25 83 ASN A N 1
ATOM 657 C CA . ASN A 1 83 ? -17.013 -3.154 -0.577 1.00 71.25 83 ASN A CA 1
ATOM 658 C C . ASN A 1 83 ? -15.696 -2.392 -0.839 1.00 71.25 83 ASN A C 1
ATOM 660 O O . ASN A 1 83 ? -15.729 -1.222 -1.210 1.00 71.25 83 ASN A O 1
ATOM 664 N N . GLY A 1 84 ? -14.547 -3.032 -0.604 1.00 67.88 84 GLY A N 1
ATOM 665 C CA . GLY A 1 84 ? -13.234 -2.392 -0.757 1.00 67.88 84 GLY A CA 1
ATOM 666 C C . GLY A 1 84 ? -12.867 -1.389 0.344 1.00 67.88 84 GLY A C 1
ATOM 667 O O . GLY A 1 84 ? -11.890 -0.663 0.205 1.00 67.88 84 GLY A O 1
ATOM 668 N N . GLU A 1 85 ? -13.626 -1.339 1.442 1.00 73.12 85 GLU A N 1
ATOM 669 C CA . GLU A 1 85 ? -13.348 -0.477 2.596 1.00 73.12 85 GLU A CA 1
ATOM 670 C C . GLU A 1 85 ? -13.060 -1.315 3.852 1.00 73.12 85 GLU A C 1
ATOM 672 O O . GLU A 1 85 ? -13.670 -2.366 4.074 1.00 73.12 85 GLU A O 1
ATOM 677 N N . LEU A 1 86 ? -12.159 -0.827 4.712 1.00 79.56 86 LEU A N 1
ATOM 678 C CA . LEU A 1 86 ? -11.914 -1.402 6.034 1.00 79.56 86 LEU A CA 1
ATOM 679 C C . LEU A 1 86 ? -13.042 -1.004 6.995 1.00 79.56 86 LEU A C 1
ATOM 681 O O . LEU A 1 86 ? -13.162 0.155 7.387 1.00 79.56 86 LEU A O 1
ATOM 685 N N . ALA A 1 87 ? -13.842 -1.976 7.423 1.00 84.19 87 ALA A N 1
ATOM 686 C CA . ALA A 1 87 ? -14.884 -1.790 8.422 1.00 84.19 87 ALA A CA 1
ATOM 687 C C . ALA A 1 87 ? -14.438 -2.323 9.790 1.00 84.19 87 ALA A C 1
ATOM 689 O O . ALA A 1 87 ? -13.955 -3.450 9.915 1.00 84.19 87 ALA A O 1
ATOM 690 N N . ILE A 1 88 ? -14.668 -1.520 10.829 1.00 85.62 88 ILE A N 1
ATOM 691 C CA . ILE A 1 88 ? -14.292 -1.820 12.214 1.00 85.62 88 ILE A CA 1
ATOM 692 C C . ILE A 1 88 ? -15.566 -1.906 13.047 1.00 85.62 88 ILE A C 1
ATOM 694 O O . ILE A 1 88 ? -16.363 -0.970 13.065 1.00 85.62 88 ILE A O 1
ATOM 698 N N . LYS A 1 89 ? -15.771 -3.026 13.741 1.00 87.06 89 LYS A N 1
ATOM 699 C CA . LYS A 1 89 ? -16.901 -3.230 14.655 1.00 87.06 89 LYS A CA 1
ATOM 700 C C . LYS A 1 89 ? -16.383 -3.627 16.026 1.00 87.06 89 LYS A C 1
ATOM 702 O O . LYS A 1 89 ? -15.709 -4.642 16.159 1.00 87.06 89 LYS A O 1
ATOM 707 N N . ALA A 1 90 ? -16.732 -2.863 17.051 1.00 85.62 90 ALA A N 1
ATOM 708 C CA . ALA A 1 90 ? -16.357 -3.152 18.428 1.00 85.62 90 ALA A CA 1
ATOM 709 C C . ALA A 1 90 ? -17.472 -2.739 19.391 1.00 85.62 90 ALA A C 1
ATOM 711 O O . ALA A 1 90 ? -18.341 -1.940 19.044 1.00 85.62 90 ALA A O 1
ATOM 712 N N . GLN A 1 91 ? -17.427 -3.291 20.600 1.00 83.06 91 GLN A N 1
ATOM 713 C CA . GLN A 1 91 ? -18.307 -2.932 21.705 1.00 83.06 91 GLN A CA 1
ATOM 714 C C . GLN A 1 91 ? -17.466 -2.375 22.856 1.00 83.06 91 GLN A C 1
ATOM 716 O O . GLN A 1 91 ? -16.389 -2.899 23.145 1.00 83.06 91 GLN A O 1
ATOM 721 N N . PHE A 1 92 ? -17.967 -1.328 23.512 1.00 85.94 92 PHE A N 1
ATOM 722 C CA . PHE A 1 92 ? -17.349 -0.716 24.689 1.00 85.94 92 PHE A CA 1
ATOM 723 C C . PHE A 1 92 ? -18.401 -0.412 25.758 1.00 85.94 92 PHE A C 1
ATOM 725 O O . PHE A 1 92 ? -19.562 -0.148 25.442 1.00 85.94 92 PHE A O 1
ATOM 732 N N . MET A 1 93 ? -17.981 -0.422 27.022 1.00 84.12 93 MET A N 1
ATOM 733 C CA . MET A 1 93 ? -18.804 -0.075 28.185 1.00 84.12 93 MET A CA 1
ATOM 734 C C . MET A 1 93 ? -18.304 1.192 28.885 1.00 84.12 93 MET A C 1
ATOM 736 O O . MET A 1 93 ? -19.095 1.920 29.493 1.00 84.12 93 MET A O 1
ATOM 740 N N . THR A 1 94 ? -17.004 1.488 28.786 1.00 87.00 94 THR A N 1
ATOM 741 C CA . THR A 1 94 ? -16.379 2.643 29.444 1.00 87.00 94 THR A CA 1
ATOM 742 C C . THR A 1 94 ? -15.751 3.634 28.452 1.00 87.00 94 THR A C 1
ATOM 744 O O . THR A 1 94 ? -15.354 3.251 27.350 1.00 87.00 94 THR A O 1
ATOM 747 N N . PRO A 1 95 ? -15.593 4.920 28.834 1.00 88.00 95 PRO A N 1
ATOM 748 C CA . PRO A 1 95 ? -14.860 5.892 28.019 1.00 88.00 95 PRO A CA 1
ATOM 749 C C . PRO A 1 95 ? -13.401 5.491 27.752 1.00 88.00 95 PRO A C 1
ATOM 751 O O . PRO A 1 95 ? -12.877 5.764 26.678 1.00 88.00 95 PRO A O 1
ATOM 754 N N . LYS A 1 96 ? -12.756 4.806 28.706 1.00 87.56 96 LYS A N 1
ATOM 755 C CA . LYS A 1 96 ? -11.376 4.322 28.563 1.00 87.56 96 LYS A CA 1
ATOM 756 C C . LYS A 1 96 ? -11.266 3.241 27.484 1.00 87.56 96 LYS A C 1
ATOM 758 O O . LYS A 1 96 ? -10.366 3.305 26.655 1.00 87.56 96 LYS A O 1
ATOM 763 N N . GLU A 1 97 ? -12.196 2.286 27.465 1.00 85.94 97 GLU A N 1
ATOM 764 C CA . GLU A 1 97 ? -12.269 1.257 26.416 1.00 85.94 97 GLU A CA 1
ATOM 765 C C . GLU A 1 97 ? -12.531 1.877 25.043 1.00 85.94 97 GLU A C 1
ATOM 767 O O . GLU A 1 97 ? -11.886 1.502 24.068 1.00 85.94 97 GLU A O 1
ATOM 772 N N . LYS A 1 98 ? -13.422 2.875 24.968 1.00 87.44 98 LYS A N 1
ATOM 773 C CA . LYS A 1 98 ? -13.661 3.623 23.729 1.00 87.44 98 LYS A CA 1
ATOM 774 C C . LYS A 1 98 ? -12.369 4.256 23.203 1.00 87.44 98 LYS A C 1
ATOM 776 O O . LYS A 1 98 ? -12.030 4.058 22.044 1.00 87.44 98 LYS A O 1
ATOM 781 N N . GLN A 1 99 ? -11.619 4.948 24.060 1.00 87.62 99 GLN A N 1
ATOM 782 C CA . GLN A 1 99 ? -10.360 5.588 23.667 1.00 87.62 99 GLN A CA 1
ATOM 783 C C . GLN A 1 99 ? -9.301 4.569 23.203 1.00 87.62 99 GLN A C 1
ATOM 785 O O . GLN A 1 99 ? -8.554 4.819 22.253 1.00 87.62 99 GLN A O 1
ATOM 790 N N . GLN A 1 100 ? -9.238 3.401 23.847 1.00 86.94 100 GLN A N 1
ATOM 791 C CA . GLN A 1 100 ? -8.353 2.308 23.431 1.00 86.94 100 GLN A CA 1
ATOM 792 C C . GLN A 1 100 ? -8.744 1.747 22.058 1.00 86.94 100 GLN A C 1
ATOM 794 O O . GLN A 1 100 ? -7.869 1.517 21.224 1.00 86.94 100 GLN A O 1
ATOM 799 N N . LEU A 1 101 ? -10.043 1.573 21.801 1.00 87.12 101 LEU A N 1
ATOM 800 C CA . LEU A 1 101 ? -10.561 1.138 20.504 1.00 87.12 101 LEU A CA 1
ATOM 801 C C . LEU A 1 101 ? -10.295 2.161 19.403 1.00 87.12 101 LEU A C 1
ATOM 803 O O . LEU A 1 101 ? -9.870 1.770 18.323 1.00 87.12 101 LEU A O 1
ATOM 807 N N . GLU A 1 102 ? -10.483 3.453 19.674 1.00 85.94 102 GLU A N 1
ATOM 808 C CA . GLU A 1 102 ? -10.163 4.531 18.730 1.00 85.94 102 GLU A CA 1
ATOM 809 C C . GLU A 1 102 ? -8.669 4.542 18.382 1.00 85.94 102 GLU A C 1
ATOM 811 O O . GLU A 1 102 ? -8.297 4.649 17.215 1.00 85.94 102 GLU A O 1
ATOM 816 N N . THR A 1 103 ? -7.803 4.348 19.381 1.00 86.31 103 THR A N 1
ATOM 817 C CA . THR A 1 103 ? -6.351 4.261 19.170 1.00 86.31 103 THR A CA 1
ATOM 818 C C . THR A 1 103 ? -5.982 3.034 18.334 1.00 86.31 103 THR A C 1
ATOM 820 O O . THR A 1 103 ? -5.186 3.132 17.401 1.00 86.31 103 THR A O 1
ATOM 823 N N . ALA A 1 104 ? -6.577 1.875 18.628 1.00 85.56 104 ALA A N 1
ATOM 824 C CA . ALA A 1 104 ? -6.348 0.658 17.858 1.00 85.56 104 ALA A CA 1
ATOM 825 C C . ALA A 1 104 ? -6.862 0.782 16.417 1.00 85.56 104 ALA A C 1
ATOM 827 O O . ALA A 1 104 ? -6.150 0.419 15.485 1.00 85.56 104 ALA A O 1
ATOM 828 N N . ALA A 1 105 ? -8.062 1.333 16.232 1.00 84.62 105 ALA A N 1
ATOM 829 C CA . ALA A 1 105 ? -8.659 1.591 14.928 1.00 84.62 105 ALA A CA 1
ATOM 830 C C . ALA A 1 105 ? -7.777 2.510 14.082 1.00 84.62 105 ALA A C 1
ATOM 832 O O . ALA A 1 105 ? -7.518 2.204 12.920 1.00 84.62 105 ALA A O 1
ATOM 833 N N . LYS A 1 106 ? -7.254 3.585 14.682 1.00 82.81 106 LYS A N 1
ATOM 834 C CA . LYS A 1 106 ? -6.316 4.492 14.022 1.00 82.81 106 LYS A CA 1
ATOM 835 C C . LYS A 1 106 ? -5.038 3.771 13.589 1.00 82.81 106 LYS A C 1
ATOM 837 O O . LYS A 1 106 ? -4.678 3.846 12.421 1.00 82.81 106 LYS A O 1
ATOM 842 N N . ASN A 1 107 ? -4.394 3.032 14.493 1.00 82.19 107 ASN A N 1
ATOM 843 C CA . ASN A 1 107 ? -3.152 2.314 14.185 1.00 82.19 107 ASN A CA 1
ATOM 844 C C . ASN A 1 107 ? -3.349 1.263 13.081 1.00 82.19 107 ASN A C 1
ATOM 846 O O . ASN A 1 107 ? -2.503 1.126 12.199 1.00 82.19 107 ASN A O 1
ATOM 850 N N . VAL A 1 108 ? -4.467 0.528 13.120 1.00 85.50 108 VAL A N 1
ATOM 851 C CA . VAL A 1 108 ? -4.823 -0.439 12.075 1.00 85.50 108 VAL A CA 1
ATOM 852 C C . VAL A 1 108 ? -5.105 0.276 10.759 1.00 85.50 108 VAL A C 1
ATOM 854 O O . VAL A 1 108 ? -4.588 -0.155 9.739 1.00 85.50 108 VAL A O 1
ATOM 857 N N . GLY A 1 109 ? -5.855 1.379 10.763 1.00 81.62 109 GLY A N 1
ATOM 858 C CA . GLY A 1 109 ? -6.139 2.156 9.556 1.00 81.62 109 GLY A CA 1
ATOM 859 C C . GLY A 1 109 ? -4.878 2.712 8.889 1.00 81.62 109 GLY A C 1
ATOM 860 O O . GLY A 1 109 ? -4.700 2.544 7.685 1.00 81.62 109 GLY A O 1
ATOM 861 N N . GLU A 1 110 ? -3.974 3.312 9.669 1.00 78.19 110 GLU A N 1
ATOM 862 C CA . GLU A 1 110 ? -2.697 3.844 9.170 1.00 78.19 110 GLU A CA 1
ATOM 863 C C . GLU A 1 110 ? -1.823 2.734 8.569 1.00 78.19 110 GLU A C 1
ATOM 865 O O . GLU A 1 110 ? -1.308 2.870 7.459 1.00 78.19 110 GLU A O 1
ATOM 870 N N . ARG A 1 111 ? -1.684 1.599 9.267 1.00 84.00 111 ARG A N 1
ATOM 871 C CA . ARG A 1 111 ? -0.888 0.472 8.766 1.00 84.00 111 ARG A CA 1
ATOM 872 C C . ARG A 1 111 ? -1.539 -0.213 7.563 1.00 84.00 111 ARG A C 1
ATOM 874 O O . ARG A 1 111 ? -0.824 -0.601 6.647 1.00 84.00 111 ARG A O 1
ATOM 881 N N . PHE A 1 112 ? -2.863 -0.317 7.535 1.00 85.69 112 PHE A N 1
ATOM 882 C CA . PHE A 1 112 ? -3.606 -0.916 6.428 1.00 85.69 112 PHE A CA 1
ATOM 883 C C . PHE A 1 112 ? -3.365 -0.183 5.111 1.00 85.69 112 PHE A C 1
ATOM 885 O O . PHE A 1 112 ? -3.095 -0.830 4.105 1.00 85.69 112 PHE A O 1
ATOM 892 N N . GLN A 1 113 ? -3.373 1.153 5.114 1.00 80.88 113 GLN A N 1
ATOM 893 C CA . GLN A 1 113 ? -3.077 1.937 3.908 1.00 80.88 113 GLN A CA 1
ATOM 894 C C . GLN A 1 113 ? -1.677 1.640 3.352 1.00 80.88 113 GLN A C 1
ATOM 896 O O . GLN A 1 113 ? -1.513 1.492 2.143 1.00 80.88 113 GLN A O 1
ATOM 901 N N . ILE A 1 114 ? -0.683 1.497 4.231 1.00 82.81 114 ILE A N 1
ATOM 902 C CA . ILE A 1 114 ? 0.682 1.109 3.858 1.00 82.81 114 ILE A CA 1
ATOM 903 C C . ILE A 1 114 ? 0.719 -0.310 3.284 1.00 82.81 114 ILE A C 1
ATOM 905 O O . ILE A 1 114 ? 1.344 -0.521 2.251 1.00 82.81 114 ILE A O 1
ATOM 909 N N . GLU A 1 115 ? 0.059 -1.284 3.911 1.00 87.00 115 GLU A N 1
ATOM 910 C CA . GLU A 1 115 ? 0.052 -2.660 3.394 1.00 87.00 115 GLU A CA 1
ATOM 911 C C . GLU A 1 115 ? -0.662 -2.761 2.036 1.00 87.00 115 GLU A C 1
ATOM 913 O O . GLU A 1 115 ? -0.231 -3.526 1.177 1.00 87.00 115 GLU A O 1
ATOM 918 N N . VAL A 1 116 ? -1.694 -1.944 1.788 1.00 87.81 116 VAL A N 1
ATOM 919 C CA . VAL A 1 116 ? -2.303 -1.834 0.451 1.00 87.81 116 VAL A CA 1
ATOM 920 C C . VAL A 1 116 ? -1.306 -1.260 -0.561 1.00 87.81 116 VAL A C 1
ATOM 922 O O . VAL A 1 116 ? -1.197 -1.787 -1.665 1.00 87.81 116 VAL A O 1
ATOM 925 N N . LEU A 1 117 ? -0.536 -0.230 -0.197 1.00 86.12 117 LEU A N 1
ATOM 926 C CA . LEU A 1 117 ? 0.519 0.322 -1.061 1.00 86.12 117 LEU A CA 1
ATOM 927 C C . LEU A 1 117 ? 1.639 -0.693 -1.333 1.00 86.12 117 LEU A C 1
ATOM 929 O O . LEU A 1 117 ? 2.143 -0.751 -2.452 1.00 86.12 117 LEU A O 1
ATOM 933 N N . ALA A 1 118 ? 1.983 -1.535 -0.355 1.00 87.62 118 ALA A N 1
ATOM 934 C CA . ALA A 1 118 ? 2.909 -2.646 -0.557 1.00 87.62 118 ALA A CA 1
ATOM 935 C C . ALA A 1 118 ? 2.360 -3.668 -1.560 1.00 87.62 118 ALA A C 1
ATOM 937 O O . ALA A 1 118 ? 3.091 -4.101 -2.442 1.00 87.62 118 ALA A O 1
ATOM 938 N N . ILE A 1 119 ? 1.072 -4.013 -1.487 1.00 88.56 119 ILE A N 1
ATOM 939 C CA . ILE A 1 119 ? 0.450 -4.891 -2.487 1.00 88.56 119 ILE A CA 1
ATOM 940 C C . ILE A 1 119 ? 0.433 -4.239 -3.872 1.00 88.56 119 ILE A C 1
ATOM 942 O O . ILE A 1 119 ? 0.735 -4.910 -4.851 1.00 88.56 119 ILE A O 1
ATOM 946 N N . ILE A 1 120 ? 0.133 -2.941 -3.971 1.00 90.12 120 ILE A N 1
ATOM 947 C CA . ILE A 1 120 ? 0.192 -2.211 -5.247 1.00 90.12 120 ILE A CA 1
ATOM 948 C C . ILE A 1 120 ? 1.595 -2.297 -5.859 1.00 90.12 120 ILE A C 1
ATOM 950 O O . ILE A 1 120 ? 1.716 -2.575 -7.046 1.00 90.12 120 ILE A O 1
ATOM 954 N N . ALA A 1 121 ? 2.645 -2.115 -5.057 1.00 88.75 121 ALA A N 1
ATOM 955 C CA . ALA A 1 121 ? 4.019 -2.284 -5.518 1.00 88.75 121 ALA A CA 1
ATOM 956 C C . ALA A 1 121 ? 4.311 -3.735 -5.951 1.00 88.75 121 ALA A C 1
ATOM 958 O O . ALA A 1 121 ? 4.910 -3.950 -6.999 1.00 88.75 121 ALA A O 1
ATOM 959 N N . GLN A 1 122 ? 3.823 -4.736 -5.210 1.00 89.50 122 GLN A N 1
ATOM 960 C CA . GLN A 1 122 ? 3.953 -6.152 -5.589 1.00 89.50 122 GLN A CA 1
ATOM 961 C C . GLN A 1 122 ? 3.246 -6.489 -6.907 1.00 89.50 122 GLN A C 1
ATOM 963 O O . GLN A 1 122 ? 3.740 -7.316 -7.663 1.00 89.50 122 GLN A O 1
ATOM 968 N N . LEU A 1 123 ? 2.114 -5.845 -7.208 1.00 91.25 123 LEU A N 1
ATOM 969 C CA . LEU A 1 123 ? 1.417 -5.988 -8.492 1.00 91.25 123 LEU A CA 1
ATOM 970 C C . LEU A 1 123 ? 2.185 -5.375 -9.674 1.00 91.25 123 LEU A C 1
ATOM 972 O O . LEU A 1 123 ? 1.863 -5.676 -10.817 1.00 91.25 123 LEU A O 1
ATOM 976 N N . LEU A 1 124 ? 3.168 -4.516 -9.398 1.00 90.56 124 LEU A N 1
ATOM 977 C CA . LEU A 1 124 ? 4.125 -3.976 -10.369 1.00 90.56 124 LEU A CA 1
ATOM 978 C C . LEU A 1 124 ? 5.451 -4.757 -10.356 1.00 90.56 124 LEU A C 1
ATOM 980 O O . LEU A 1 124 ? 6.485 -4.250 -10.785 1.00 90.56 124 LEU A O 1
ATOM 984 N N . ASP A 1 125 ? 5.421 -5.980 -9.825 1.00 90.81 125 ASP A N 1
ATOM 985 C CA . ASP A 1 125 ? 6.542 -6.913 -9.692 1.00 90.81 125 ASP A CA 1
ATOM 986 C C . ASP A 1 125 ? 7.692 -6.432 -8.790 1.00 90.81 125 ASP A C 1
ATOM 988 O O . ASP A 1 125 ? 8.807 -6.956 -8.855 1.00 90.81 125 ASP A O 1
ATOM 992 N N . TYR A 1 126 ? 7.440 -5.474 -7.892 1.00 90.00 126 TYR A N 1
ATOM 993 C CA . TYR A 1 126 ? 8.407 -5.142 -6.848 1.00 90.00 126 TYR A CA 1
ATOM 994 C C . TYR A 1 126 ? 8.385 -6.202 -5.743 1.00 90.00 126 TYR A C 1
ATOM 996 O O . TYR A 1 126 ? 7.345 -6.525 -5.163 1.00 90.00 126 TYR A O 1
ATOM 1004 N N . THR A 1 127 ? 9.562 -6.675 -5.351 1.00 89.75 127 THR A N 1
ATOM 1005 C CA . THR A 1 127 ? 9.748 -7.303 -4.042 1.00 89.75 127 THR A CA 1
ATOM 1006 C C . THR A 1 127 ? 9.687 -6.211 -2.987 1.00 89.75 127 THR A C 1
ATOM 1008 O O . THR A 1 127 ? 10.412 -5.230 -3.089 1.00 89.75 127 THR A O 1
ATOM 1011 N N . THR A 1 128 ? 8.832 -6.348 -1.974 1.00 88.56 128 THR A N 1
ATOM 1012 C CA . THR A 1 128 ? 8.595 -5.270 -1.000 1.00 88.56 128 THR A CA 1
ATOM 1013 C C . THR A 1 128 ? 8.943 -5.662 0.426 1.00 88.56 128 THR A C 1
ATOM 1015 O O . THR A 1 128 ? 8.605 -6.760 0.874 1.00 88.56 128 THR A O 1
ATOM 1018 N N . MET A 1 129 ? 9.463 -4.706 1.188 1.00 89.62 129 MET A N 1
ATOM 1019 C CA . MET A 1 129 ? 9.628 -4.774 2.634 1.00 89.62 129 MET A CA 1
ATOM 1020 C C . MET A 1 129 ? 8.915 -3.596 3.303 1.00 89.62 129 MET A C 1
ATOM 1022 O O . MET A 1 129 ? 9.083 -2.444 2.909 1.00 89.62 129 MET A O 1
ATOM 1026 N N . THR A 1 130 ? 8.171 -3.873 4.375 1.00 86.62 130 THR A N 1
ATOM 1027 C CA . THR A 1 130 ? 7.524 -2.833 5.185 1.00 86.62 130 THR A CA 1
ATOM 1028 C C . THR A 1 130 ? 8.244 -2.689 6.522 1.00 86.62 130 THR A C 1
ATOM 1030 O O . THR A 1 130 ? 8.249 -3.615 7.335 1.00 86.62 130 THR A O 1
ATOM 1033 N N . SER A 1 131 ? 8.807 -1.513 6.795 1.00 87.25 131 SER A N 1
ATOM 1034 C CA . SER A 1 131 ? 9.567 -1.226 8.017 1.00 87.25 131 SER A CA 1
ATOM 1035 C C . SER A 1 131 ? 9.039 0.011 8.751 1.00 87.25 131 SER A C 1
ATOM 1037 O O . SER A 1 131 ? 8.221 0.773 8.238 1.00 87.25 131 SER A O 1
ATOM 1039 N N . ASN A 1 132 ? 9.470 0.201 10.000 1.00 84.56 132 ASN A N 1
ATOM 1040 C CA . ASN A 1 132 ? 9.226 1.432 10.749 1.00 84.56 132 ASN A CA 1
ATOM 1041 C C . ASN A 1 132 ? 10.547 2.197 10.868 1.00 84.56 132 ASN A C 1
ATOM 1043 O O . ASN A 1 132 ? 11.502 1.655 11.424 1.00 84.56 132 ASN A O 1
ATOM 1047 N N . LYS A 1 133 ? 10.594 3.453 10.419 1.00 82.44 133 LYS A N 1
ATOM 1048 C CA . LYS A 1 133 ? 11.754 4.341 10.602 1.00 82.44 133 LYS A CA 1
ATOM 1049 C C . LYS A 1 133 ? 11.359 5.572 11.411 1.00 82.44 133 LYS A C 1
ATOM 1051 O O . LYS A 1 133 ? 10.191 5.948 11.457 1.00 82.44 133 LYS A O 1
ATOM 1056 N N . VAL A 1 134 ? 12.327 6.196 12.076 1.00 79.12 134 VAL A N 1
ATOM 1057 C CA . VAL A 1 134 ? 12.115 7.476 12.762 1.00 79.12 134 VAL A CA 1
ATOM 1058 C C . VAL A 1 134 ? 12.557 8.592 11.824 1.00 79.12 134 VAL A C 1
ATOM 1060 O O . VAL A 1 134 ? 13.746 8.730 11.560 1.00 79.12 134 VAL A O 1
ATOM 1063 N N . ILE A 1 135 ? 11.607 9.379 11.322 1.00 71.00 135 ILE A N 1
ATOM 1064 C CA . ILE A 1 135 ? 11.863 10.532 10.451 1.00 71.00 135 ILE A CA 1
ATOM 1065 C C . ILE A 1 135 ? 11.409 11.784 11.199 1.00 71.00 135 ILE A C 1
ATOM 1067 O O . ILE A 1 135 ? 10.257 11.876 11.623 1.00 71.00 135 ILE A O 1
ATOM 1071 N N . GLY A 1 136 ? 12.323 12.734 11.423 1.00 68.12 136 GLY A N 1
ATOM 1072 C CA . GLY A 1 136 ? 12.012 13.969 12.157 1.00 68.12 136 GLY A CA 1
ATOM 1073 C C . GLY A 1 136 ? 11.456 13.723 13.568 1.00 68.12 136 GLY A C 1
ATOM 1074 O O . GLY A 1 136 ? 10.548 14.424 14.007 1.00 68.12 136 GLY A O 1
ATOM 1075 N N . GLY A 1 137 ? 11.932 12.674 14.251 1.00 74.44 137 GLY A N 1
ATOM 1076 C CA . GLY A 1 137 ? 11.475 12.288 15.593 1.00 74.44 137 GLY A CA 1
ATOM 1077 C C . GLY A 1 137 ? 10.122 11.564 15.645 1.00 74.44 137 GLY A C 1
ATOM 1078 O O . GLY A 1 137 ? 9.672 11.203 16.731 1.00 74.44 137 GLY A O 1
ATOM 1079 N N . LYS A 1 138 ? 9.470 11.312 14.501 1.00 73.44 138 LYS A N 1
ATOM 1080 C CA . LYS A 1 138 ? 8.207 10.565 14.420 1.00 73.44 138 LYS A CA 1
ATOM 1081 C C . LYS A 1 138 ? 8.433 9.178 13.833 1.00 73.44 138 LYS A C 1
ATOM 1083 O O . LYS A 1 138 ? 9.184 9.018 12.876 1.00 73.44 138 LYS A O 1
ATOM 1088 N N . LYS A 1 139 ? 7.765 8.175 14.408 1.00 77.44 139 LYS A N 1
ATOM 1089 C CA . LYS A 1 139 ? 7.730 6.821 13.850 1.00 77.44 139 LYS A CA 1
ATOM 1090 C C . LYS A 1 139 ? 6.861 6.837 12.592 1.00 77.44 139 LYS A C 1
ATOM 1092 O O . LYS A 1 139 ? 5.662 7.087 12.682 1.00 77.44 139 LYS A O 1
ATOM 1097 N N . THR A 1 140 ? 7.478 6.561 11.456 1.00 77.50 140 THR A N 1
ATOM 1098 C CA . THR A 1 140 ? 6.857 6.520 10.135 1.00 77.50 140 THR A CA 1
ATOM 1099 C C . THR A 1 140 ? 6.950 5.100 9.605 1.00 77.50 140 THR A C 1
ATOM 1101 O O . THR A 1 140 ? 8.013 4.476 9.667 1.00 77.50 140 THR A O 1
ATOM 1104 N N . THR A 1 141 ? 5.835 4.582 9.101 1.00 81.25 141 THR A N 1
ATOM 1105 C CA . THR A 1 141 ? 5.834 3.293 8.407 1.00 81.25 141 THR A CA 1
ATOM 1106 C C . THR A 1 141 ? 6.205 3.532 6.949 1.00 81.25 141 THR A C 1
ATOM 1108 O O . THR A 1 141 ? 5.686 4.462 6.328 1.00 81.25 141 THR A O 1
ATOM 1111 N N . ILE A 1 142 ? 7.118 2.718 6.427 1.00 83.62 142 ILE A N 1
ATOM 1112 C CA . ILE A 1 142 ? 7.665 2.857 5.079 1.00 83.62 142 ILE A CA 1
ATOM 1113 C C . ILE A 1 142 ? 7.554 1.519 4.364 1.00 83.62 142 ILE A C 1
ATOM 1115 O O . ILE A 1 142 ? 7.877 0.481 4.947 1.00 83.62 142 ILE A O 1
ATOM 1119 N N . VAL A 1 143 ? 7.112 1.565 3.113 1.00 86.38 143 VAL A N 1
ATOM 1120 C CA . VAL A 1 143 ? 7.237 0.474 2.148 1.00 86.38 143 VAL A CA 1
ATOM 1121 C C . VAL A 1 143 ? 8.439 0.773 1.271 1.00 86.38 143 VAL A C 1
ATOM 1123 O O . VAL A 1 143 ? 8.522 1.854 0.698 1.00 86.38 143 VAL A O 1
ATOM 1126 N N . GLU A 1 144 ? 9.357 -0.174 1.171 1.00 87.56 144 GLU A N 1
ATOM 1127 C CA . GLU A 1 144 ? 10.494 -0.132 0.254 1.00 87.56 144 GLU A CA 1
ATOM 1128 C C . GLU A 1 144 ? 10.332 -1.297 -0.721 1.00 87.56 144 GLU A C 1
ATOM 1130 O O . GLU A 1 144 ? 10.036 -2.416 -0.302 1.00 87.56 144 GLU A O 1
ATOM 1135 N N . GLY A 1 145 ? 10.445 -1.020 -2.013 1.00 87.25 145 GLY A N 1
ATOM 1136 C CA . GLY A 1 145 ? 10.240 -1.962 -3.098 1.00 87.25 145 GLY A CA 1
ATOM 1137 C C . GLY A 1 145 ? 11.446 -1.990 -4.022 1.00 87.25 145 GLY A C 1
ATOM 1138 O O . GLY A 1 145 ? 11.987 -0.942 -4.366 1.00 87.25 145 GLY A O 1
ATOM 1139 N N . GLU A 1 146 ? 11.817 -3.183 -4.467 1.00 87.06 146 GLU A N 1
ATOM 1140 C CA . GLU A 1 146 ? 12.892 -3.412 -5.428 1.00 87.06 146 GLU A CA 1
ATOM 1141 C C . GLU A 1 146 ? 12.413 -4.315 -6.567 1.00 87.06 146 GLU A C 1
ATOM 1143 O O . GLU A 1 146 ? 11.818 -5.367 -6.317 1.00 87.06 146 GLU A O 1
ATOM 1148 N N . LYS A 1 147 ? 12.649 -3.898 -7.814 1.00 87.00 147 LYS A N 1
ATOM 1149 C CA . LYS A 1 147 ? 12.272 -4.646 -9.020 1.00 87.00 147 LYS A CA 1
ATOM 1150 C C . LYS A 1 147 ? 13.515 -4.991 -9.837 1.00 87.00 147 LYS A C 1
ATOM 1152 O O . LYS A 1 147 ? 14.302 -4.111 -10.190 1.00 87.00 147 LYS A O 1
ATOM 1157 N N . ASN A 1 148 ? 13.657 -6.276 -10.153 1.00 78.75 148 ASN A N 1
ATOM 1158 C CA . ASN A 1 148 ? 14.780 -6.810 -10.921 1.00 78.75 148 ASN A CA 1
ATOM 1159 C C . ASN A 1 148 ? 14.427 -6.793 -12.411 1.00 78.75 148 ASN A C 1
ATOM 1161 O O . ASN A 1 148 ? 13.636 -7.620 -12.857 1.00 78.75 148 ASN A O 1
ATOM 1165 N N . GLU A 1 149 ? 15.001 -5.863 -13.173 1.00 66.25 149 GLU A N 1
ATOM 1166 C CA . GLU A 1 149 ? 14.774 -5.754 -14.626 1.00 66.25 149 GLU A CA 1
ATOM 1167 C C . GLU A 1 149 ? 15.989 -6.246 -15.434 1.00 66.25 149 GLU A C 1
ATOM 1169 O O . GLU A 1 149 ? 15.826 -6.926 -16.445 1.00 66.25 149 GLU A O 1
ATOM 1174 N N . SER A 1 150 ? 17.213 -5.981 -14.963 1.00 56.69 150 SER A N 1
ATOM 1175 C CA . SER A 1 150 ? 18.471 -6.498 -15.520 1.00 56.69 150 SER A CA 1
ATOM 1176 C C . SER A 1 150 ? 19.462 -6.827 -14.395 1.00 56.69 150 SER A C 1
ATOM 1178 O O . SER A 1 150 ? 19.240 -6.448 -13.247 1.00 56.69 150 SER A O 1
ATOM 1180 N N . ALA A 1 151 ? 20.535 -7.566 -14.702 1.00 53.75 151 ALA A N 1
ATOM 1181 C CA . ALA A 1 151 ? 21.506 -8.039 -13.707 1.00 53.75 151 ALA A CA 1
ATOM 1182 C C . ALA A 1 151 ? 22.258 -6.913 -12.969 1.00 53.75 151 ALA A C 1
ATOM 1184 O O . ALA A 1 151 ? 22.833 -7.179 -11.917 1.00 53.75 151 ALA A O 1
ATOM 1185 N N . ASP A 1 152 ? 22.217 -5.684 -13.497 1.00 59.69 152 ASP A N 1
ATOM 1186 C CA . ASP A 1 152 ? 23.124 -4.618 -13.073 1.00 59.69 152 ASP A CA 1
ATOM 1187 C C . ASP A 1 152 ? 22.400 -3.425 -12.424 1.00 59.69 152 ASP A C 1
ATOM 1189 O O . ASP A 1 152 ? 23.016 -2.700 -11.657 1.00 59.69 152 ASP A O 1
ATOM 1193 N N . VAL A 1 153 ? 21.102 -3.184 -12.664 1.00 62.28 153 VAL A N 1
ATOM 1194 C CA . VAL A 1 153 ? 20.394 -2.038 -12.053 1.00 62.28 153 VAL A CA 1
ATOM 1195 C C . VAL A 1 153 ? 18.999 -2.427 -11.579 1.00 62.28 153 VAL A C 1
ATOM 1197 O O . VAL A 1 153 ? 18.117 -2.751 -12.376 1.00 62.28 153 VAL A O 1
ATOM 1200 N N . HIS A 1 154 ? 18.777 -2.306 -10.271 1.00 74.25 154 HIS A N 1
ATOM 1201 C CA . HIS A 1 154 ? 17.479 -2.541 -9.646 1.00 74.25 154 HIS A CA 1
ATOM 1202 C C . HIS A 1 154 ? 16.680 -1.240 -9.524 1.00 74.25 154 HIS A C 1
ATOM 1204 O O . HIS A 1 154 ? 17.146 -0.261 -8.929 1.00 74.25 154 HIS A O 1
ATOM 1210 N N . ARG A 1 155 ? 15.451 -1.232 -10.059 1.00 82.75 155 ARG A N 1
ATOM 1211 C CA . ARG A 1 155 ? 14.523 -0.105 -9.881 1.00 82.75 155 ARG A CA 1
ATOM 1212 C C . ARG A 1 155 ? 14.055 -0.076 -8.434 1.00 82.75 155 ARG A C 1
ATOM 1214 O O . ARG A 1 155 ? 13.672 -1.109 -7.881 1.00 82.75 155 ARG A O 1
ATOM 1221 N N . TYR A 1 156 ? 14.021 1.116 -7.849 1.00 82.19 156 TYR A N 1
ATOM 1222 C CA . TYR A 1 156 ? 13.657 1.300 -6.450 1.00 82.19 156 TYR A CA 1
ATOM 1223 C C . TYR A 1 156 ? 12.406 2.168 -6.295 1.00 82.19 156 TYR A C 1
ATOM 1225 O O . TYR A 1 156 ? 12.231 3.178 -6.982 1.00 82.19 156 TYR A O 1
ATOM 1233 N N . LEU A 1 157 ? 11.538 1.757 -5.373 1.00 83.88 157 LEU A N 1
ATOM 1234 C CA . LEU A 1 157 ? 10.309 2.440 -4.987 1.00 83.88 157 LEU A CA 1
ATOM 1235 C C . LEU A 1 157 ? 10.284 2.603 -3.465 1.00 83.88 157 LEU A C 1
ATOM 1237 O O . LEU A 1 157 ? 10.474 1.636 -2.734 1.00 83.88 157 LEU A O 1
ATOM 1241 N N . SER A 1 158 ? 9.966 3.794 -2.965 1.00 82.50 158 SER A N 1
ATOM 1242 C CA . SER A 1 158 ? 9.721 4.005 -1.536 1.00 82.50 158 SER A CA 1
ATOM 1243 C C . SER A 1 158 ? 8.444 4.786 -1.301 1.00 82.50 158 SER A C 1
ATOM 1245 O O . SER A 1 158 ? 8.202 5.799 -1.953 1.00 82.50 158 SER A O 1
ATOM 1247 N N . VAL A 1 159 ? 7.637 4.337 -0.342 1.00 82.38 159 VAL A N 1
ATOM 1248 C CA . VAL A 1 159 ? 6.427 5.033 0.089 1.00 82.38 159 VAL A CA 1
ATOM 1249 C C . VAL A 1 159 ? 6.458 5.209 1.597 1.00 82.38 159 VAL A C 1
ATOM 1251 O O . VAL A 1 159 ? 6.386 4.238 2.349 1.00 82.38 159 VAL A O 1
ATOM 1254 N N . ALA A 1 160 ? 6.534 6.454 2.050 1.00 76.88 160 ALA A N 1
ATOM 1255 C CA . ALA A 1 160 ? 6.442 6.818 3.457 1.00 76.88 160 ALA A CA 1
ATOM 1256 C C . ALA A 1 160 ? 5.171 7.638 3.676 1.00 76.88 160 ALA A C 1
ATOM 1258 O O . ALA A 1 160 ? 5.018 8.678 3.049 1.00 76.88 160 ALA A O 1
ATOM 1259 N N . VAL A 1 161 ? 4.275 7.215 4.571 1.00 69.62 161 VAL A N 1
ATOM 1260 C CA . VAL A 1 161 ? 3.052 7.975 4.898 1.00 69.62 161 VAL A CA 1
ATOM 1261 C C . VAL A 1 161 ? 3.084 8.391 6.364 1.00 69.62 161 VAL A C 1
ATOM 1263 O O . VAL A 1 161 ? 3.246 7.569 7.266 1.00 69.62 161 VAL A O 1
ATOM 1266 N N . GLY A 1 162 ? 2.960 9.694 6.601 1.00 60.22 162 GLY A N 1
ATOM 1267 C CA . GLY A 1 162 ? 2.844 10.291 7.922 1.00 60.22 162 GLY A CA 1
ATOM 1268 C C . GLY A 1 162 ? 1.412 10.252 8.459 1.00 60.22 162 GLY A C 1
ATOM 1269 O O . GLY A 1 162 ? 0.438 10.137 7.720 1.00 60.22 162 GLY A O 1
ATOM 1270 N N . SER A 1 163 ? 1.268 10.425 9.772 1.00 56.47 163 SER A N 1
ATOM 1271 C CA . SER A 1 163 ? -0.017 10.341 10.490 1.00 56.47 163 SER A CA 1
ATOM 1272 C C . SER A 1 163 ? -1.041 11.436 10.155 1.00 56.47 163 SER A C 1
ATOM 1274 O O . SER A 1 163 ? -2.171 11.395 10.638 1.00 56.47 163 SER A O 1
ATOM 1276 N N . ASN A 1 164 ? -0.666 12.435 9.353 1.00 58.75 164 ASN A N 1
ATOM 1277 C CA . ASN A 1 164 ? -1.560 13.470 8.829 1.00 58.75 164 ASN A CA 1
ATOM 1278 C C . ASN A 1 164 ? -1.983 13.218 7.369 1.00 58.75 164 ASN A C 1
ATOM 1280 O O . ASN A 1 164 ? -2.620 14.082 6.775 1.00 58.75 164 ASN A O 1
ATOM 1284 N N . GLY A 1 165 ? -1.614 12.072 6.788 1.00 58.72 165 GLY A N 1
ATOM 1285 C CA . GLY A 1 165 ? -1.885 11.735 5.390 1.00 58.72 165 GLY A CA 1
ATOM 1286 C C . GLY A 1 165 ? -0.890 12.330 4.390 1.00 58.72 165 GLY A C 1
ATOM 1287 O O . GLY A 1 165 ? -0.984 12.020 3.206 1.00 58.72 165 GLY A O 1
ATOM 1288 N N . ASN A 1 166 ? 0.084 13.134 4.837 1.00 67.06 166 ASN A N 1
ATOM 1289 C CA . ASN A 1 166 ? 1.185 13.560 3.976 1.00 67.06 166 ASN A CA 1
ATOM 1290 C C . ASN A 1 166 ? 2.182 12.413 3.850 1.00 67.06 166 ASN A C 1
ATOM 1292 O O . ASN A 1 166 ? 2.572 11.819 4.856 1.00 67.06 166 ASN A O 1
ATOM 1296 N N . GLY A 1 167 ? 2.627 12.135 2.633 1.00 70.25 167 GLY A N 1
ATOM 1297 C CA . GLY A 1 167 ? 3.611 11.100 2.377 1.00 70.25 167 GLY A CA 1
ATOM 1298 C C . GLY A 1 167 ? 4.640 11.516 1.343 1.00 70.25 167 GLY A C 1
ATOM 1299 O O . GLY A 1 167 ? 4.464 12.508 0.641 1.00 70.25 167 GLY A O 1
ATOM 1300 N N . VAL A 1 168 ? 5.716 10.745 1.276 1.00 74.81 168 VAL A N 1
ATOM 1301 C CA . VAL A 1 168 ? 6.756 10.857 0.258 1.00 74.81 168 VAL A CA 1
ATOM 1302 C C . VAL A 1 168 ? 6.713 9.581 -0.567 1.00 74.81 168 VAL A C 1
ATOM 1304 O O . VAL A 1 168 ? 6.746 8.482 -0.010 1.00 74.81 168 VAL A O 1
ATOM 1307 N N . LEU A 1 169 ? 6.601 9.750 -1.881 1.00 78.44 169 LEU A N 1
ATOM 1308 C CA . LEU A 1 169 ? 6.709 8.686 -2.866 1.00 78.44 169 LEU A CA 1
ATOM 1309 C C . LEU A 1 169 ? 7.987 8.929 -3.665 1.00 78.44 169 LEU A C 1
ATOM 1311 O O . LEU A 1 169 ? 8.113 9.968 -4.312 1.00 78.44 169 LEU A O 1
ATOM 1315 N N . THR A 1 170 ? 8.911 7.981 -3.612 1.00 81.75 170 THR A N 1
ATOM 1316 C CA . THR A 1 170 ? 10.216 8.063 -4.267 1.00 81.75 170 THR A CA 1
ATOM 1317 C C . THR A 1 170 ? 10.332 6.960 -5.305 1.00 81.75 170 THR A C 1
ATOM 1319 O O . THR A 1 170 ? 10.018 5.808 -5.016 1.00 81.75 170 THR A O 1
ATOM 1322 N N . PHE A 1 171 ? 10.814 7.324 -6.488 1.00 81.56 171 PHE A N 1
ATOM 1323 C CA . PHE A 1 171 ? 11.194 6.409 -7.557 1.00 81.56 171 PHE A CA 1
ATOM 1324 C C . PHE A 1 171 ? 12.650 6.683 -7.917 1.00 81.56 171 PHE A C 1
ATOM 1326 O O . PHE A 1 171 ? 13.006 7.833 -8.176 1.00 81.56 171 PHE A O 1
ATOM 1333 N N . GLU A 1 172 ? 13.477 5.646 -7.946 1.00 81.00 172 GLU A N 1
ATOM 1334 C CA . GLU A 1 172 ? 14.904 5.760 -8.248 1.00 81.00 172 GLU A CA 1
ATOM 1335 C C . GLU A 1 172 ? 15.343 4.681 -9.239 1.00 81.00 172 GLU A C 1
ATOM 1337 O O . GLU A 1 172 ? 14.721 3.624 -9.363 1.00 81.00 172 GLU A O 1
ATOM 1342 N N . HIS A 1 173 ? 16.447 4.970 -9.928 1.00 76.81 173 HIS A N 1
ATOM 1343 C CA . HIS A 1 173 ? 17.148 4.037 -10.816 1.00 76.81 173 HIS A CA 1
ATOM 1344 C C . HIS A 1 173 ? 16.342 3.598 -12.046 1.00 76.81 173 HIS A C 1
ATOM 1346 O O . HIS A 1 173 ? 16.373 2.441 -12.451 1.00 76.81 173 HIS A O 1
ATOM 1352 N N . PHE A 1 174 ? 15.652 4.557 -12.666 1.00 78.00 174 PHE A N 1
ATOM 1353 C CA . PHE A 1 174 ? 14.998 4.377 -13.959 1.00 78.00 174 PHE A CA 1
ATOM 1354 C C . PHE A 1 174 ? 15.933 4.797 -15.092 1.00 78.00 174 PHE A C 1
ATOM 1356 O O . PHE A 1 174 ? 16.545 5.865 -15.064 1.00 78.00 174 PHE A O 1
ATOM 1363 N N . GLU A 1 175 ? 15.995 3.969 -16.123 1.00 73.50 175 GLU A N 1
ATOM 1364 C CA . GLU A 1 175 ? 16.840 4.135 -17.303 1.00 73.50 175 GLU A CA 1
ATOM 1365 C C . GLU A 1 175 ? 16.462 5.355 -18.156 1.00 73.50 175 GLU A C 1
ATOM 1367 O O . GLU A 1 175 ? 17.287 5.892 -18.895 1.00 73.50 175 GLU A O 1
ATOM 1372 N N . SER A 1 176 ? 15.212 5.816 -18.070 1.00 74.12 176 SER A N 1
ATOM 1373 C CA . SER A 1 176 ? 14.733 6.975 -18.816 1.00 74.12 176 SER A CA 1
ATOM 1374 C C . SER A 1 176 ? 13.513 7.621 -18.164 1.00 74.12 176 SER A C 1
ATOM 1376 O O . SER A 1 176 ? 12.758 6.993 -17.418 1.00 74.12 176 SER A O 1
ATOM 1378 N N . LYS A 1 177 ? 13.270 8.889 -18.516 1.00 75.88 177 LYS A N 1
ATOM 1379 C CA . LYS A 1 177 ? 12.082 9.629 -18.071 1.00 75.88 177 LYS A CA 1
ATOM 1380 C C . LYS A 1 177 ? 10.776 8.992 -18.544 1.00 75.88 177 LYS A C 1
ATOM 1382 O O . LYS A 1 177 ? 9.783 9.062 -17.830 1.00 75.88 177 LYS A O 1
ATOM 1387 N N . SER A 1 178 ? 10.759 8.393 -19.736 1.00 78.00 178 SER A N 1
ATOM 1388 C CA . SER A 1 178 ? 9.565 7.733 -20.274 1.00 78.00 178 SER A CA 1
ATOM 1389 C C . SER A 1 178 ? 9.191 6.500 -19.459 1.00 78.00 178 SER A C 1
ATOM 1391 O O . SER A 1 178 ? 8.028 6.372 -19.092 1.00 78.00 178 SER A O 1
ATOM 1393 N N . VAL A 1 179 ? 10.168 5.661 -19.097 1.00 79.81 179 VAL A N 1
ATOM 1394 C CA . VAL A 1 179 ? 9.919 4.470 -18.266 1.00 79.81 179 VAL A CA 1
ATOM 1395 C C . VAL A 1 179 ? 9.469 4.876 -16.862 1.00 79.81 179 VAL A C 1
ATOM 1397 O O . VAL A 1 179 ? 8.485 4.346 -16.355 1.00 79.81 179 VAL A O 1
ATOM 1400 N N . LEU A 1 180 ? 10.105 5.889 -16.261 1.00 81.75 180 LEU A N 1
ATOM 1401 C CA . LEU A 1 180 ? 9.645 6.444 -14.984 1.00 81.75 180 LEU A CA 1
ATOM 1402 C C . LEU A 1 180 ? 8.195 6.948 -15.067 1.00 81.75 180 LEU A C 1
ATOM 1404 O O . LEU A 1 180 ? 7.392 6.702 -14.168 1.00 81.75 180 LEU A O 1
ATOM 1408 N N . LYS A 1 181 ? 7.841 7.664 -16.140 1.00 80.50 181 LYS A N 1
ATOM 1409 C CA . LYS A 1 181 ? 6.486 8.198 -16.335 1.00 80.50 181 LYS A CA 1
ATOM 1410 C C . LYS A 1 181 ? 5.450 7.081 -16.456 1.00 80.50 181 LYS A C 1
ATOM 1412 O O . LYS A 1 181 ? 4.370 7.200 -15.879 1.00 80.50 181 LYS A O 1
ATOM 1417 N N . GLU A 1 182 ? 5.782 6.015 -17.175 1.00 81.69 182 GLU A N 1
ATOM 1418 C CA . GLU A 1 182 ? 4.932 4.836 -17.328 1.00 81.69 182 GLU A CA 1
ATOM 1419 C C . GLU A 1 182 ? 4.720 4.110 -15.993 1.00 81.69 182 GLU A C 1
ATOM 1421 O O . GLU A 1 182 ? 3.577 3.870 -15.601 1.00 81.69 182 GLU A O 1
ATOM 1426 N N . GLU A 1 183 ? 5.791 3.838 -15.245 1.00 85.75 183 GLU A N 1
ATOM 1427 C CA . GLU A 1 183 ? 5.713 3.169 -13.940 1.00 85.75 183 GLU A CA 1
ATOM 1428 C C . GLU A 1 183 ? 4.874 3.985 -12.940 1.00 85.75 183 GLU A C 1
ATOM 1430 O O . GLU A 1 183 ? 3.983 3.460 -12.263 1.00 85.75 183 GLU A O 1
ATOM 1435 N N . ARG A 1 184 ? 5.078 5.311 -12.912 1.00 83.94 184 ARG A N 1
ATOM 1436 C CA . ARG A 1 184 ? 4.257 6.237 -12.116 1.00 83.94 184 ARG A CA 1
ATOM 1437 C C . ARG A 1 184 ? 2.778 6.146 -12.494 1.00 83.94 184 ARG A C 1
ATOM 1439 O O . ARG A 1 184 ? 1.929 6.126 -11.602 1.00 83.94 184 ARG A O 1
ATOM 1446 N N . ALA A 1 185 ? 2.462 6.081 -13.788 1.00 80.50 185 ALA A N 1
ATOM 1447 C CA . ALA A 1 185 ? 1.086 5.986 -14.273 1.00 80.50 185 ALA A CA 1
ATOM 1448 C C . ALA A 1 185 ? 0.413 4.685 -13.816 1.00 80.50 185 ALA A C 1
ATOM 1450 O O . ALA A 1 185 ? -0.700 4.710 -13.282 1.00 80.50 185 ALA A O 1
ATOM 1451 N N . LYS A 1 186 ? 1.119 3.557 -13.953 1.00 86.00 186 LYS A N 1
ATOM 1452 C CA . LYS A 1 186 ? 0.646 2.235 -13.523 1.00 86.00 186 LYS A CA 1
ATOM 1453 C C . LYS A 1 186 ? 0.360 2.200 -12.021 1.00 86.00 186 LYS A C 1
ATOM 1455 O O . LYS A 1 186 ? -0.722 1.767 -11.612 1.00 86.00 186 LYS A O 1
ATOM 1460 N N . LEU A 1 187 ? 1.262 2.748 -11.201 1.00 86.50 187 LEU A N 1
ATOM 1461 C CA . LEU A 1 187 ? 1.061 2.858 -9.753 1.00 86.50 187 LEU A CA 1
ATOM 1462 C C . LEU A 1 187 ? -0.154 3.723 -9.397 1.00 86.50 187 LEU A C 1
ATOM 1464 O O . LEU A 1 187 ? -0.939 3.347 -8.526 1.00 86.50 187 LEU A O 1
ATOM 1468 N N . MET A 1 188 ? -0.345 4.863 -10.067 1.00 80.38 188 MET A N 1
ATOM 1469 C CA . MET A 1 188 ? -1.487 5.746 -9.807 1.00 80.38 188 MET A CA 1
ATOM 1470 C C . MET A 1 188 ? -2.826 5.086 -10.134 1.00 80.38 188 MET A C 1
ATOM 1472 O O . MET A 1 188 ? -3.775 5.194 -9.355 1.00 80.38 188 MET A O 1
ATOM 1476 N N . LEU A 1 189 ? -2.907 4.390 -11.265 1.00 80.81 189 LEU A N 1
ATOM 1477 C CA . LEU A 1 189 ? -4.111 3.672 -11.664 1.00 80.81 189 LEU A CA 1
ATOM 1478 C C . LEU A 1 189 ? -4.465 2.545 -10.697 1.00 80.81 189 LEU A C 1
ATOM 1480 O O . LEU A 1 189 ? -5.631 2.393 -10.327 1.00 80.81 189 LEU A O 1
ATOM 1484 N N . LEU A 1 190 ? -3.462 1.779 -10.261 1.00 86.81 190 LEU A N 1
ATOM 1485 C CA . LEU A 1 190 ? -3.642 0.773 -9.222 1.00 86.81 190 LEU A CA 1
ATOM 1486 C C . LEU A 1 190 ? -4.110 1.427 -7.924 1.00 86.81 190 LEU A C 1
ATOM 1488 O O . LEU A 1 190 ? -5.155 1.052 -7.405 1.00 86.81 190 LEU A O 1
ATOM 1492 N N . ALA A 1 191 ? -3.431 2.468 -7.438 1.00 81.50 191 ALA A N 1
ATOM 1493 C CA . ALA A 1 191 ? -3.858 3.192 -6.241 1.00 81.50 191 ALA A CA 1
ATOM 1494 C C . ALA A 1 191 ? -5.324 3.643 -6.334 1.00 81.50 191 ALA A C 1
ATOM 1496 O O . ALA A 1 191 ? -6.100 3.428 -5.402 1.00 81.50 191 ALA A O 1
ATOM 1497 N N . GLN A 1 192 ? -5.742 4.162 -7.489 1.00 78.25 192 GLN A N 1
ATOM 1498 C CA . GLN A 1 192 ? -7.122 4.559 -7.728 1.00 78.25 192 GLN A CA 1
ATOM 1499 C C . GLN A 1 192 ? -8.102 3.376 -7.743 1.00 78.25 192 GLN A C 1
ATOM 1501 O O . GLN A 1 192 ? -9.182 3.489 -7.160 1.00 78.25 192 GLN A O 1
ATOM 1506 N N . LYS A 1 193 ? -7.743 2.241 -8.361 1.00 80.50 193 LYS A N 1
ATOM 1507 C CA . LYS A 1 193 ? -8.533 0.995 -8.330 1.00 80.50 193 LYS A CA 1
ATOM 1508 C C . LYS A 1 193 ? -8.748 0.515 -6.891 1.00 80.50 193 LYS A C 1
ATOM 1510 O O . LYS A 1 193 ? -9.848 0.089 -6.553 1.00 80.50 193 LYS A O 1
ATOM 1515 N N . PHE A 1 194 ? -7.737 0.663 -6.039 1.00 77.69 194 PHE A N 1
ATOM 1516 C CA . PHE A 1 194 ? -7.792 0.382 -4.602 1.00 77.69 194 PHE A CA 1
ATOM 1517 C C . PHE A 1 194 ? -8.415 1.523 -3.770 1.00 77.69 194 PHE A C 1
ATOM 1519 O O . PHE A 1 194 ? -8.410 1.480 -2.542 1.00 77.69 194 PHE A O 1
ATOM 1526 N N . GLY A 1 195 ? -8.953 2.569 -4.403 1.00 72.94 195 GLY A N 1
ATOM 1527 C CA . GLY A 1 195 ? -9.601 3.688 -3.717 1.00 72.94 195 GLY A CA 1
ATOM 1528 C C . GLY A 1 195 ? -8.655 4.617 -2.943 1.00 72.94 195 GLY A C 1
ATOM 1529 O O . GLY A 1 195 ? -9.130 5.519 -2.248 1.00 72.94 195 GLY A O 1
ATOM 1530 N N . ILE A 1 196 ? -7.336 4.451 -3.080 1.00 72.12 196 ILE A N 1
ATOM 1531 C CA . ILE A 1 196 ? -6.318 5.326 -2.496 1.00 72.12 196 ILE A CA 1
ATOM 1532 C C . ILE A 1 196 ? -6.166 6.568 -3.374 1.00 72.12 196 ILE A C 1
ATOM 1534 O O . ILE A 1 196 ? -5.857 6.495 -4.561 1.00 72.12 196 ILE A O 1
ATOM 1538 N N . LYS A 1 197 ? -6.363 7.744 -2.774 1.00 63.47 197 LYS A N 1
ATOM 1539 C CA . LYS A 1 197 ? -6.166 9.030 -3.450 1.00 63.47 197 LYS A CA 1
ATOM 1540 C C . LYS A 1 197 ? -4.766 9.552 -3.163 1.00 63.47 197 LYS A C 1
ATOM 1542 O O . LYS A 1 197 ? -4.534 10.115 -2.097 1.00 63.47 197 LYS A O 1
ATOM 1547 N N . ILE A 1 198 ? -3.866 9.412 -4.128 1.00 64.25 198 ILE A N 1
ATOM 1548 C CA . ILE A 1 198 ? -2.553 10.060 -4.095 1.00 64.25 198 ILE A CA 1
ATOM 1549 C C . ILE A 1 198 ? -2.685 11.428 -4.771 1.00 64.25 198 ILE A C 1
ATOM 1551 O O . ILE A 1 198 ? -3.219 11.533 -5.874 1.00 64.25 198 ILE A O 1
ATOM 1555 N N . ARG A 1 199 ? -2.241 12.489 -4.093 1.00 61.25 199 ARG A N 1
ATOM 1556 C CA . ARG A 1 199 ? -2.130 13.840 -4.658 1.00 61.25 199 ARG A CA 1
ATOM 1557 C C . ARG A 1 199 ? -0.681 14.289 -4.540 1.00 61.25 199 ARG A C 1
ATOM 1559 O O . ARG A 1 199 ? -0.158 14.323 -3.431 1.00 61.25 199 ARG A O 1
ATOM 1566 N N . PHE A 1 200 ? -0.066 14.649 -5.659 1.00 62.66 200 PHE A N 1
ATOM 1567 C CA . PHE A 1 200 ? 1.268 15.240 -5.674 1.00 62.66 200 PHE A CA 1
ATOM 1568 C C . PHE A 1 200 ? 1.149 16.745 -5.429 1.00 62.66 200 PHE A C 1
ATOM 1570 O O . PHE A 1 200 ? 0.372 17.421 -6.101 1.00 62.66 200 PHE A O 1
ATOM 1577 N N . SER A 1 201 ? 1.861 17.253 -4.426 1.00 48.75 201 SER A N 1
ATOM 1578 C CA . SER A 1 201 ? 1.908 18.685 -4.104 1.00 48.75 201 SER A CA 1
ATOM 1579 C C . SER A 1 201 ? 3.225 19.333 -4.520 1.00 48.75 201 SER A C 1
ATOM 1581 O O . SER A 1 201 ? 3.224 20.489 -4.927 1.00 48.75 201 SER A O 1
ATOM 1583 N N . GLU A 1 202 ? 4.329 18.592 -4.437 1.00 60.81 202 GLU A N 1
ATOM 1584 C CA . GLU A 1 202 ? 5.676 19.038 -4.792 1.00 60.81 202 GLU A CA 1
ATOM 1585 C C . GLU A 1 202 ? 6.379 17.887 -5.520 1.00 60.81 202 GLU A C 1
ATOM 1587 O O . GLU A 1 202 ? 6.418 16.765 -5.014 1.00 60.81 202 GLU A O 1
ATOM 1592 N N . GLU A 1 203 ? 6.896 18.151 -6.720 1.00 60.81 203 GLU A N 1
ATOM 1593 C CA . GLU A 1 203 ? 7.703 17.199 -7.483 1.00 60.81 203 GLU A CA 1
ATOM 1594 C C . GLU A 1 203 ? 9.110 17.762 -7.654 1.00 60.81 203 GLU A C 1
ATOM 1596 O O . GLU A 1 203 ? 9.301 18.864 -8.172 1.00 60.81 203 GLU A O 1
ATOM 1601 N N . HIS A 1 204 ? 10.099 16.985 -7.227 1.00 62.53 204 HIS A N 1
ATOM 1602 C CA . HIS A 1 204 ? 11.503 17.261 -7.478 1.00 62.53 204 HIS A CA 1
ATOM 1603 C C . HIS A 1 204 ? 12.068 16.126 -8.316 1.00 62.53 204 HIS A C 1
ATOM 1605 O O . HIS A 1 204 ? 12.263 15.018 -7.827 1.00 62.53 204 HIS A O 1
ATOM 1611 N N . GLU A 1 205 ? 12.327 16.413 -9.586 1.00 63.47 205 GLU A N 1
ATOM 1612 C CA . GLU A 1 205 ? 13.043 15.504 -10.469 1.00 63.47 205 GLU A CA 1
ATOM 1613 C C . GLU A 1 205 ? 14.517 15.916 -10.492 1.00 63.47 205 GLU A C 1
ATOM 1615 O O . GLU A 1 205 ? 14.855 17.059 -10.810 1.00 63.47 205 GLU A O 1
ATOM 1620 N N . SER A 1 206 ? 15.402 14.997 -10.122 1.00 58.50 206 SER A N 1
ATOM 1621 C CA . SER A 1 206 ? 16.849 15.183 -10.196 1.00 58.50 206 SER A CA 1
ATOM 1622 C C . SER A 1 206 ? 17.515 13.888 -10.661 1.00 58.50 206 SER A C 1
ATOM 1624 O O . SER A 1 206 ? 16.955 12.806 -10.503 1.00 58.50 206 SER A O 1
ATOM 1626 N N . GLY A 1 207 ? 18.690 14.004 -11.283 1.00 59.47 207 GLY A N 1
ATOM 1627 C CA . GLY A 1 207 ? 19.449 12.863 -11.802 1.00 59.47 207 GLY A CA 1
ATOM 1628 C C . GLY A 1 207 ? 19.852 13.004 -13.271 1.00 59.47 207 GLY A C 1
ATOM 1629 O O . GLY A 1 207 ? 19.382 13.887 -13.989 1.00 59.47 207 GLY A O 1
ATOM 1630 N N . GLN A 1 208 ? 20.766 12.135 -13.697 1.00 58.72 208 GLN A N 1
ATOM 1631 C CA . GLN A 1 208 ? 21.202 11.948 -15.085 1.00 58.72 208 GLN A CA 1
ATOM 1632 C C . GLN A 1 208 ? 20.853 10.513 -15.513 1.00 58.72 208 GLN A C 1
ATOM 1634 O O . GLN A 1 208 ? 20.692 9.662 -14.636 1.00 58.72 208 GLN A O 1
ATOM 1639 N N . PRO A 1 209 ? 20.737 10.220 -16.822 1.00 60.62 209 PRO A N 1
ATOM 1640 C CA . PRO A 1 209 ? 20.572 8.849 -17.298 1.00 60.62 209 PRO A CA 1
ATOM 1641 C C . PRO A 1 209 ? 21.664 7.935 -16.735 1.00 60.62 209 PRO A C 1
ATOM 1643 O O . PRO A 1 209 ? 22.821 8.348 -16.616 1.00 60.62 209 PRO A O 1
ATOM 1646 N N . ILE A 1 210 ? 21.297 6.699 -16.400 1.00 62.53 210 ILE A N 1
ATOM 1647 C CA . ILE A 1 210 ? 22.251 5.717 -15.881 1.00 62.53 210 ILE A CA 1
ATOM 1648 C C . ILE A 1 210 ? 23.254 5.392 -16.989 1.00 62.53 210 ILE A C 1
ATOM 1650 O O . ILE A 1 210 ? 22.868 5.044 -18.106 1.00 62.53 210 ILE A O 1
ATOM 1654 N N . ALA A 1 211 ? 24.544 5.551 -16.696 1.00 58.19 211 ALA A N 1
ATOM 1655 C CA . ALA A 1 211 ? 25.599 5.237 -17.648 1.00 58.19 211 ALA A CA 1
ATOM 1656 C C . ALA A 1 211 ? 25.647 3.725 -17.929 1.00 58.19 211 ALA A C 1
ATOM 1658 O O . ALA A 1 211 ? 25.353 2.903 -17.062 1.00 58.19 211 ALA A O 1
ATOM 1659 N N . THR A 1 212 ? 26.046 3.349 -19.144 1.00 56.09 212 THR A N 1
ATOM 1660 C CA . THR A 1 212 ? 26.184 1.942 -19.535 1.00 56.09 212 THR A CA 1
ATOM 1661 C C . THR A 1 212 ? 27.222 1.230 -18.656 1.00 56.09 212 THR A C 1
ATOM 1663 O O . THR A 1 212 ? 28.345 1.716 -18.534 1.00 56.09 212 THR A O 1
ATOM 1666 N N . GLY A 1 213 ? 26.869 0.072 -18.085 1.00 54.97 213 GLY A N 1
ATOM 1667 C CA . GLY A 1 213 ? 27.774 -0.758 -17.271 1.00 54.97 213 GLY A CA 1
ATOM 1668 C C . GLY A 1 213 ? 27.874 -0.375 -15.787 1.00 54.97 213 GLY A C 1
ATOM 1669 O O . GLY A 1 213 ? 28.850 -0.739 -15.137 1.00 54.97 213 GLY A O 1
ATOM 1670 N N . VAL A 1 214 ? 26.912 0.387 -15.258 1.00 56.25 214 VAL A N 1
ATOM 1671 C CA . VAL A 1 214 ? 26.810 0.696 -13.823 1.00 56.25 214 VAL A CA 1
ATOM 1672 C C . VAL A 1 214 ? 26.071 -0.432 -13.097 1.00 56.25 214 VAL A C 1
ATOM 1674 O O . VAL A 1 214 ? 24.956 -0.764 -13.484 1.00 56.25 214 VAL A O 1
ATOM 1677 N N . GLU A 1 215 ? 26.678 -0.963 -12.031 1.00 55.19 215 GLU A N 1
ATOM 1678 C CA . GLU A 1 215 ? 26.068 -1.941 -11.120 1.00 55.19 215 GLU A CA 1
ATOM 1679 C C . GLU A 1 215 ? 25.504 -1.248 -9.863 1.00 55.19 215 GLU A C 1
ATOM 1681 O O . GLU A 1 215 ? 26.220 -0.519 -9.173 1.00 55.19 215 GLU A O 1
ATOM 1686 N N . HIS A 1 216 ? 24.231 -1.476 -9.537 1.00 59.06 216 HIS A N 1
ATOM 1687 C CA . HIS A 1 216 ? 23.599 -1.116 -8.267 1.00 59.06 216 HIS A CA 1
ATOM 1688 C C . HIS A 1 216 ? 23.357 -2.405 -7.478 1.00 59.06 216 HIS A C 1
ATOM 1690 O O . HIS A 1 216 ? 22.751 -3.338 -7.990 1.00 59.06 216 HIS A O 1
ATOM 1696 N N . HIS A 1 217 ? 23.840 -2.476 -6.238 1.00 55.84 217 HIS A N 1
ATOM 1697 C CA . HIS A 1 217 ? 23.621 -3.644 -5.381 1.00 55.84 217 HIS A CA 1
ATOM 1698 C C . HIS A 1 217 ? 22.181 -3.713 -4.852 1.00 55.84 217 HIS A C 1
ATOM 1700 O O . HIS A 1 217 ? 21.554 -2.668 -4.681 1.00 55.84 217 HIS A O 1
ATOM 1706 N N . ASP A 1 218 ? 21.721 -4.932 -4.521 1.00 60.16 218 ASP A N 1
ATOM 1707 C CA . ASP A 1 218 ? 20.440 -5.201 -3.849 1.00 60.16 218 ASP A CA 1
ATOM 1708 C C . ASP A 1 218 ? 20.189 -4.191 -2.707 1.00 60.16 218 ASP A C 1
ATOM 1710 O O . ASP A 1 218 ? 20.910 -4.172 -1.701 1.00 60.16 218 ASP A O 1
ATOM 1714 N N . PHE A 1 219 ? 19.133 -3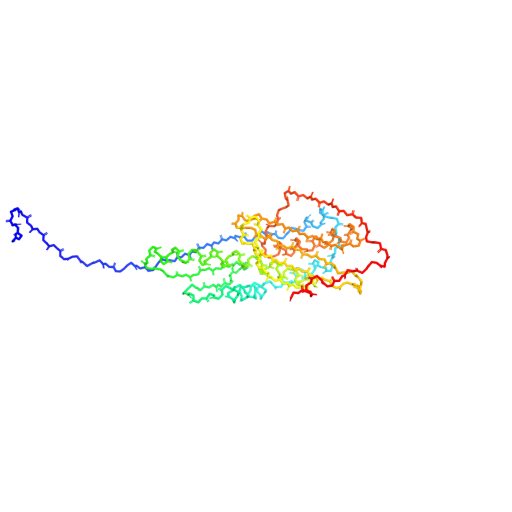.385 -2.813 1.00 63.97 219 PHE A N 1
ATOM 1715 C CA . PHE A 1 219 ? 18.770 -2.403 -1.783 1.00 63.97 219 PHE A CA 1
ATOM 1716 C C . PHE A 1 219 ? 18.066 -3.059 -0.594 1.00 63.97 219 PHE A C 1
ATOM 1718 O O . PHE A 1 219 ? 18.197 -2.605 0.547 1.00 63.97 219 PHE A O 1
ATOM 1725 N N . LEU A 1 220 ? 17.325 -4.145 -0.842 1.00 65.75 220 LEU A N 1
ATOM 1726 C CA . LEU A 1 220 ? 16.608 -4.875 0.201 1.00 65.75 220 LEU A CA 1
ATOM 1727 C C . LEU A 1 220 ? 17.456 -5.969 0.870 1.00 65.75 220 LEU A C 1
ATOM 1729 O O . LEU A 1 220 ? 17.115 -6.391 1.978 1.00 65.75 220 LEU A O 1
ATOM 1733 N N . LYS A 1 221 ? 18.578 -6.402 0.270 1.00 54.62 221 LYS A N 1
ATOM 1734 C CA . LYS A 1 221 ? 19.524 -7.345 0.897 1.00 54.62 221 LYS A CA 1
ATOM 1735 C C . LYS A 1 221 ? 20.795 -6.651 1.373 1.00 54.62 221 LYS A C 1
ATOM 1737 O O . LYS A 1 221 ? 21.837 -6.769 0.746 1.00 54.62 221 LYS A O 1
ATOM 1742 N N . GLN A 1 222 ? 20.712 -6.016 2.541 1.00 41.28 222 GLN A N 1
ATOM 1743 C CA . GLN A 1 222 ? 21.833 -5.831 3.476 1.00 41.28 222 GLN A CA 1
ATOM 1744 C C . GLN A 1 222 ? 21.327 -5.175 4.775 1.00 41.28 222 GLN A C 1
ATOM 1746 O O . GLN A 1 222 ? 21.568 -3.995 5.024 1.00 41.28 222 GLN A O 1
ATOM 1751 N N . ARG A 1 223 ? 20.611 -5.931 5.619 1.00 39.59 223 ARG A N 1
ATOM 1752 C CA . ARG A 1 223 ? 20.536 -5.688 7.072 1.00 39.59 223 ARG A CA 1
ATOM 1753 C C . ARG A 1 223 ? 20.422 -6.991 7.841 1.00 39.59 223 ARG A C 1
ATOM 1755 O O . ARG A 1 223 ? 19.552 -7.806 7.470 1.00 39.59 223 ARG A O 1
#